Protein AF-A0AAU3RLG9-F1 (afdb_monomer)

Nearest PDB structures (foldseek):
  3frp-assembly1_B  TM=4.596E-01  e=1.246E-01  Naja kaouthia
  6fqa-assembly1_A  TM=3.912E-01  e=2.202E-01  Acinetobacter baumannii
  6fqa-assembly2_C  TM=4.288E-01  e=4.885E-01  Acinetobacter baumannii
  7lny-assembly3_C  TM=3.029E-01  e=1.709E+00  Homo sapiens
  7wg9-assembly1_A  TM=1.626E-01  e=6.696E+00  Severe acute respiratory syndrome coronavirus 2

pLDDT: mean 79.44, std 15.37, range [43.72, 97.75]

Sequence (253 aa):
MDAGDWIAVCSGAVAVAAAGISMRQARHASGQVVAAQEQVRVARQQLEQAEAVHREQNEPYVVVDIQPDVSGALVIVVENIGSTIARNVRIEVDPPLESGWGEDLTEMLARAFSRTFPMLPPRRRLEFLLDEQERFQNTDLPTAYTFTVRCEGPYGPVEDMEHVVDFGTYAGTLIVRSPLRRVEDKLGDIGKELATLATLYEKGSASAVRKAEEHRVHMLRAGQEQRRRGQLQRSPDDRQRDEPTGRSSSGRG

Mean predicted aligned error: 17.69 Å

Structure (mmCIF, N/CA/C/O backbone):
data_AF-A0AAU3RLG9-F1
#
_entry.id   AF-A0AAU3RLG9-F1
#
loop_
_atom_site.group_PDB
_atom_site.id
_atom_site.type_symbol
_atom_site.label_atom_id
_atom_site.label_alt_id
_atom_site.label_comp_id
_atom_site.label_asym_id
_atom_site.label_entity_id
_atom_site.label_seq_id
_atom_site.pdbx_PDB_ins_code
_atom_site.Cartn_x
_atom_site.Cartn_y
_atom_site.Cartn_z
_atom_site.occupancy
_atom_site.B_iso_or_equiv
_atom_site.auth_seq_id
_atom_site.auth_comp_id
_atom_site.auth_asym_id
_atom_site.auth_atom_id
_atom_site.pdbx_PDB_model_num
ATOM 1 N N . MET A 1 1 ? -84.150 4.813 63.498 1.00 54.19 1 MET A N 1
ATOM 2 C CA . MET A 1 1 ? -82.906 5.004 62.726 1.00 54.19 1 MET A CA 1
ATOM 3 C C . MET A 1 1 ? -82.968 6.404 62.167 1.00 54.19 1 MET A C 1
ATOM 5 O O . MET A 1 1 ? -83.826 6.664 61.332 1.00 54.19 1 MET A O 1
ATOM 9 N N . ASP A 1 2 ? -82.164 7.302 62.727 1.00 58.88 2 ASP A N 1
ATOM 10 C CA . ASP A 1 2 ? -82.150 8.714 62.348 1.00 58.88 2 ASP A CA 1
ATOM 11 C C . ASP A 1 2 ? -81.403 8.930 61.032 1.00 58.88 2 ASP A C 1
ATOM 13 O O . ASP A 1 2 ? -80.489 8.183 60.678 1.00 58.88 2 ASP A O 1
ATOM 17 N N . ALA A 1 3 ? -81.773 9.993 60.318 1.00 59.91 3 ALA A N 1
ATOM 18 C CA . ALA A 1 3 ? -81.164 10.381 59.045 1.00 59.91 3 ALA A CA 1
ATOM 19 C C . ALA A 1 3 ? -79.637 10.603 59.138 1.00 59.91 3 ALA A C 1
ATOM 21 O O . ALA A 1 3 ? -78.936 10.477 58.135 1.00 59.91 3 ALA A O 1
ATOM 22 N N . GLY A 1 4 ? -79.111 10.880 60.337 1.00 62.97 4 GLY A N 1
ATOM 23 C CA . GLY A 1 4 ? -77.676 11.040 60.594 1.00 62.97 4 GLY A CA 1
ATOM 24 C C . GLY A 1 4 ? -76.860 9.745 60.478 1.00 62.97 4 GLY A C 1
ATOM 25 O O . GLY A 1 4 ? -75.740 9.789 59.971 1.00 62.97 4 GLY A O 1
ATOM 26 N N . ASP A 1 5 ? -77.426 8.590 60.848 1.00 62.47 5 ASP A N 1
ATOM 27 C CA . ASP A 1 5 ? -76.716 7.298 60.796 1.00 62.47 5 ASP A CA 1
ATOM 28 C C . ASP A 1 5 ? -76.515 6.807 59.353 1.00 62.47 5 ASP A C 1
ATOM 30 O O . ASP A 1 5 ? -75.479 6.237 59.013 1.00 62.47 5 ASP A O 1
ATOM 34 N N . TRP A 1 6 ? -77.471 7.084 58.461 1.00 57.97 6 TRP A N 1
ATOM 35 C CA . TRP A 1 6 ? -77.361 6.726 57.041 1.00 57.97 6 TRP A CA 1
ATOM 36 C C . TRP A 1 6 ? -76.298 7.549 56.303 1.00 57.97 6 TRP A C 1
ATOM 38 O O . TRP A 1 6 ? -75.604 7.035 55.426 1.00 57.97 6 TRP A O 1
ATOM 48 N N . ILE A 1 7 ? -76.124 8.816 56.681 1.00 62.06 7 ILE A N 1
ATOM 49 C CA . ILE A 1 7 ? -75.119 9.705 56.083 1.00 62.06 7 ILE A CA 1
ATOM 50 C C . ILE A 1 7 ? -73.702 9.313 56.542 1.00 62.06 7 ILE A C 1
ATOM 52 O O . ILE A 1 7 ? -72.759 9.349 55.744 1.00 62.06 7 ILE A O 1
ATOM 56 N N . ALA A 1 8 ? -73.543 8.862 57.790 1.00 60.72 8 ALA A N 1
ATOM 57 C CA . ALA A 1 8 ? -72.270 8.363 58.313 1.00 60.72 8 ALA A CA 1
ATOM 58 C C . ALA A 1 8 ? -71.822 7.055 57.627 1.00 60.72 8 ALA A C 1
ATOM 60 O O . ALA A 1 8 ? -70.662 6.920 57.235 1.00 60.72 8 ALA A O 1
ATOM 61 N N . VAL A 1 9 ? -72.745 6.115 57.394 1.00 65.00 9 VAL A N 1
ATOM 62 C CA . VAL A 1 9 ? -72.439 4.853 56.693 1.00 65.00 9 VAL A CA 1
ATOM 63 C C . VAL A 1 9 ? -72.104 5.096 55.215 1.00 65.00 9 VAL A C 1
ATOM 65 O O . VAL A 1 9 ? -71.132 4.537 54.699 1.00 65.00 9 VAL A O 1
ATOM 68 N N . CYS A 1 10 ? -72.843 5.978 54.536 1.00 57.53 10 CYS A N 1
ATOM 69 C CA . CYS A 1 10 ? -72.582 6.308 53.132 1.00 57.53 10 CYS A CA 1
ATOM 70 C C . CYS A 1 10 ? -71.254 7.060 52.927 1.00 57.53 10 CYS A C 1
ATOM 72 O O . CYS A 1 10 ? -70.549 6.799 51.952 1.00 57.53 10 CYS A O 1
ATOM 74 N N . SER A 1 11 ? -70.868 7.954 53.843 1.00 58.03 11 SER A N 1
ATOM 75 C CA . SER A 1 11 ? -69.592 8.686 53.753 1.00 58.03 11 SER A CA 1
ATOM 76 C C . SER A 1 11 ? -68.372 7.796 54.028 1.00 58.03 11 SER A C 1
ATOM 78 O O . SER A 1 11 ? -67.360 7.915 53.332 1.00 58.03 11 SER A O 1
ATOM 80 N N . GLY A 1 12 ? -68.483 6.832 54.950 1.00 63.44 12 GLY A N 1
ATOM 81 C CA . GLY A 1 12 ? -67.442 5.825 55.187 1.00 63.44 12 GLY A CA 1
ATOM 82 C C . GLY A 1 12 ? -67.171 4.934 53.968 1.00 63.44 12 GLY A C 1
ATOM 83 O O . GLY A 1 12 ? -66.015 4.674 53.631 1.00 63.44 12 GLY A O 1
ATOM 84 N N . ALA A 1 13 ? -68.219 4.523 53.245 1.00 67.25 13 ALA A N 1
ATOM 85 C CA . ALA A 1 13 ? -68.085 3.694 52.044 1.00 67.25 13 ALA A CA 1
ATOM 86 C C . ALA A 1 13 ? -67.368 4.425 50.891 1.00 67.25 13 ALA A C 1
ATOM 88 O O . ALA A 1 13 ? -66.514 3.842 50.217 1.00 67.25 13 ALA A O 1
ATOM 89 N N . VAL A 1 14 ? -67.660 5.716 50.695 1.00 67.38 14 VAL A N 1
ATOM 90 C CA . VAL A 1 14 ? -67.004 6.546 49.669 1.00 67.38 14 VAL A CA 1
ATOM 91 C C . VAL A 1 14 ? -65.522 6.758 49.990 1.00 67.38 14 VAL A C 1
ATOM 93 O O . VAL A 1 14 ? -64.688 6.669 49.090 1.00 67.38 14 VAL A O 1
ATOM 96 N N . ALA A 1 15 ? -65.168 6.962 51.263 1.00 63.44 15 ALA A N 1
ATOM 97 C CA . ALA A 1 15 ? -63.774 7.119 51.681 1.00 63.44 15 ALA A CA 1
ATOM 98 C C . ALA A 1 15 ? -62.937 5.849 51.430 1.00 63.44 15 ALA A C 1
ATOM 100 O O . ALA A 1 15 ? -61.814 5.933 50.928 1.00 63.44 15 ALA A O 1
ATOM 101 N N . VAL A 1 16 ? -63.494 4.664 51.704 1.00 70.12 16 VAL A N 1
ATOM 102 C CA . VAL A 1 16 ? -62.825 3.376 51.442 1.00 70.12 16 VAL A CA 1
ATOM 103 C C . VAL A 1 16 ? -62.675 3.120 49.939 1.00 70.12 16 VAL A C 1
ATOM 105 O O . VAL A 1 16 ? -61.611 2.686 49.493 1.00 70.12 16 VAL A O 1
ATOM 108 N N . ALA A 1 17 ? -63.695 3.442 49.138 1.00 69.56 17 ALA A N 1
ATOM 109 C CA . ALA A 1 17 ? -63.622 3.331 47.681 1.00 69.56 17 ALA A CA 1
ATOM 110 C C . ALA A 1 17 ? -62.571 4.287 47.086 1.00 69.56 17 ALA A C 1
ATOM 112 O O . ALA A 1 17 ? -61.757 3.871 46.258 1.00 69.56 17 ALA A O 1
ATOM 113 N N . ALA A 1 18 ? -62.526 5.537 47.555 1.00 64.31 18 ALA A N 1
ATOM 114 C CA . ALA A 1 18 ? -61.538 6.525 47.127 1.00 64.31 18 ALA A CA 1
ATOM 115 C C . ALA A 1 18 ? -60.105 6.105 47.503 1.00 64.31 18 ALA A C 1
ATOM 117 O O . ALA A 1 18 ? -59.197 6.188 46.671 1.00 64.31 18 ALA A O 1
ATOM 118 N N . ALA A 1 19 ? -59.899 5.572 48.712 1.00 63.94 19 ALA A N 1
ATOM 119 C CA . ALA A 1 19 ? -58.610 5.032 49.143 1.00 63.94 19 ALA A CA 1
ATOM 120 C C . ALA A 1 19 ? -58.187 3.812 48.304 1.00 63.94 19 ALA A C 1
ATOM 122 O O . ALA A 1 19 ? -57.031 3.714 47.888 1.00 63.94 19 ALA A O 1
ATOM 123 N N . GLY A 1 20 ? -59.128 2.917 47.986 1.00 68.50 20 GLY A N 1
ATOM 124 C CA . GLY A 1 20 ? -58.887 1.749 47.137 1.00 68.50 20 GLY A CA 1
ATOM 125 C C . GLY A 1 20 ? -58.480 2.114 45.706 1.00 68.50 20 GLY A C 1
ATOM 126 O O . GLY A 1 20 ? -57.541 1.526 45.165 1.00 68.50 20 GLY A O 1
ATOM 127 N N . ILE A 1 21 ? -59.129 3.117 45.105 1.00 67.19 21 ILE A N 1
ATOM 128 C CA . ILE A 1 21 ? -58.789 3.626 43.765 1.00 67.19 21 ILE A CA 1
ATOM 129 C C . ILE A 1 21 ? -57.415 4.314 43.780 1.00 67.19 21 ILE A C 1
ATOM 131 O O . ILE A 1 21 ? -56.581 4.043 42.912 1.00 67.19 21 ILE A O 1
ATOM 135 N N . SER A 1 22 ? -57.139 5.121 44.808 1.00 59.84 22 SER A N 1
ATOM 136 C CA . SER A 1 22 ? -55.860 5.828 44.982 1.00 59.84 22 SER A CA 1
ATOM 137 C C . SER A 1 22 ? -54.685 4.859 45.155 1.00 59.84 22 SER A C 1
ATOM 139 O O . SER A 1 22 ? -53.637 5.016 44.531 1.00 59.84 22 SER A O 1
ATOM 141 N N . MET A 1 23 ? -54.872 3.788 45.930 1.00 63.81 23 MET A N 1
ATOM 142 C CA . MET A 1 23 ? -53.850 2.760 46.143 1.00 63.81 23 MET A CA 1
ATOM 143 C C . MET A 1 23 ? -53.584 1.932 44.872 1.00 63.81 23 MET A C 1
ATOM 145 O O . MET A 1 23 ? -52.467 1.460 44.648 1.00 63.81 23 MET A O 1
ATOM 149 N N . ARG A 1 24 ? -54.587 1.792 43.996 1.00 63.09 24 ARG A N 1
ATOM 150 C CA . ARG A 1 24 ? -54.449 1.130 42.692 1.00 63.09 24 ARG A CA 1
ATOM 151 C C . ARG A 1 24 ? -53.688 2.007 41.691 1.00 63.09 24 ARG A C 1
ATOM 153 O O . ARG A 1 24 ? -52.797 1.501 41.016 1.00 63.09 24 ARG A O 1
ATOM 160 N N . GLN A 1 25 ? -53.959 3.315 41.657 1.00 61.16 25 GLN A N 1
ATOM 161 C CA . GLN A 1 25 ? -53.201 4.283 40.848 1.00 61.16 25 GLN A CA 1
ATOM 162 C C . GLN A 1 25 ? -51.743 4.423 41.311 1.00 61.16 25 GLN A C 1
ATOM 164 O O . GLN A 1 25 ? -50.841 4.453 40.476 1.00 61.16 25 GLN A O 1
ATOM 169 N N . ALA A 1 26 ? -51.486 4.402 42.623 1.00 57.62 26 ALA A N 1
ATOM 170 C CA . ALA A 1 26 ? -50.128 4.436 43.168 1.00 57.62 26 ALA A CA 1
ATOM 171 C C . ALA A 1 26 ? -49.285 3.222 42.731 1.00 57.62 26 ALA A C 1
ATOM 173 O O . ALA A 1 26 ? -48.117 3.372 42.379 1.00 57.62 26 ALA A O 1
ATOM 174 N N . ARG A 1 27 ? -49.886 2.024 42.662 1.00 58.72 27 ARG A N 1
ATOM 175 C CA . ARG A 1 27 ? -49.207 0.816 42.153 1.00 58.72 27 ARG A CA 1
ATOM 176 C C . ARG A 1 27 ? -48.862 0.907 40.663 1.00 58.72 27 ARG A C 1
ATOM 178 O O . ARG A 1 27 ? -47.815 0.406 40.260 1.00 58.72 27 ARG A O 1
ATOM 185 N N . HIS A 1 28 ? -49.689 1.574 39.857 1.00 58.75 28 HIS A N 1
ATOM 186 C CA . HIS A 1 28 ? -49.368 1.841 38.451 1.00 58.75 28 HIS A CA 1
ATOM 187 C C . HIS A 1 28 ? -48.234 2.870 38.295 1.00 58.75 28 HIS A C 1
ATOM 189 O O . HIS A 1 28 ? -47.392 2.702 37.415 1.00 58.75 28 HIS A O 1
ATOM 195 N N . ALA A 1 29 ? -48.148 3.869 39.179 1.00 57.69 29 ALA A N 1
ATOM 196 C CA . ALA A 1 29 ? -47.059 4.849 39.180 1.00 57.69 29 ALA A CA 1
ATOM 197 C C . ALA A 1 29 ? -45.700 4.230 39.568 1.00 57.69 29 ALA A C 1
ATOM 199 O O . ALA A 1 29 ? -44.683 4.540 38.952 1.00 57.69 29 ALA A O 1
ATOM 200 N N . SER A 1 30 ? -45.665 3.294 40.524 1.00 59.19 30 SER A N 1
ATOM 201 C CA . SER A 1 30 ? -44.425 2.581 40.878 1.00 59.19 30 SER A CA 1
ATOM 202 C C . SER A 1 30 ? -43.895 1.714 39.728 1.00 59.19 30 SER A C 1
ATOM 204 O O . SER A 1 30 ? -42.687 1.661 39.505 1.00 59.19 30 SER A O 1
ATOM 206 N N . GLY A 1 31 ? -44.790 1.085 38.956 1.00 61.59 31 GLY A N 1
ATOM 207 C CA . GLY A 1 31 ? -44.416 0.340 37.749 1.00 61.59 31 GLY A CA 1
ATOM 208 C C . GLY A 1 31 ? -43.839 1.232 36.642 1.00 61.59 31 GLY A C 1
ATOM 209 O O . GLY A 1 31 ? -42.923 0.814 35.937 1.00 61.59 31 GLY A O 1
ATOM 210 N N . GLN A 1 32 ? -44.313 2.478 36.527 1.00 63.47 32 GLN A N 1
ATOM 211 C CA . GLN A 1 32 ? -43.795 3.450 35.557 1.00 63.47 32 GLN A CA 1
ATOM 212 C C . GLN A 1 32 ? -42.365 3.907 35.873 1.00 63.47 32 GLN A C 1
ATOM 214 O O . GLN A 1 32 ? -41.583 4.086 34.947 1.00 63.47 32 GLN A O 1
ATOM 219 N N . VAL A 1 33 ? -41.989 4.049 37.150 1.00 65.00 33 VAL A N 1
ATOM 220 C CA . VAL A 1 33 ? -40.619 4.448 37.530 1.00 65.00 33 VAL A CA 1
ATOM 221 C C . VAL A 1 33 ? -39.606 3.356 37.185 1.00 65.00 33 VAL A C 1
ATOM 223 O O . VAL A 1 33 ? -38.549 3.653 36.635 1.00 65.00 33 VAL A O 1
ATOM 226 N N . VAL A 1 34 ? -39.941 2.091 37.451 1.00 71.31 34 VAL A N 1
ATOM 227 C CA . VAL A 1 34 ? -39.072 0.953 37.109 1.00 71.31 34 VAL A CA 1
ATOM 228 C C . VAL A 1 34 ? -38.953 0.801 35.591 1.00 71.31 34 VAL A C 1
ATOM 230 O O . VAL A 1 34 ? -37.849 0.640 35.075 1.00 71.31 34 VAL A O 1
ATOM 233 N N . ALA A 1 35 ? -40.064 0.935 34.859 1.00 70.19 35 ALA A N 1
ATOM 234 C CA . ALA A 1 35 ? -40.044 0.924 33.398 1.00 70.19 35 ALA A CA 1
ATOM 235 C C . ALA A 1 35 ? -39.218 2.088 32.820 1.00 70.19 35 ALA A C 1
ATOM 237 O O . ALA A 1 35 ? -38.459 1.883 31.877 1.00 70.19 35 ALA A O 1
ATOM 238 N N . ALA A 1 36 ? -39.309 3.287 33.404 1.00 71.00 36 ALA A N 1
ATOM 239 C CA . ALA A 1 36 ? -38.519 4.445 32.989 1.00 71.00 36 ALA A CA 1
ATOM 240 C C . ALA A 1 36 ? -37.016 4.253 33.255 1.00 71.00 36 ALA A C 1
ATOM 242 O O . ALA A 1 36 ? -36.194 4.603 32.412 1.00 71.00 36 ALA A O 1
ATOM 243 N N . GLN A 1 37 ? -36.638 3.664 34.394 1.00 80.25 37 GLN A N 1
ATOM 244 C CA . GLN A 1 37 ? -35.236 3.349 34.693 1.00 80.25 37 GLN A CA 1
ATOM 245 C C . GLN A 1 37 ? -34.657 2.337 33.703 1.00 80.25 37 GLN A C 1
ATOM 247 O O . GLN A 1 37 ? -33.543 2.520 33.208 1.00 80.25 37 GLN A O 1
ATOM 252 N N . GLU A 1 38 ? -35.430 1.304 33.374 1.00 79.12 38 GLU A N 1
ATOM 253 C CA . GLU A 1 38 ? -35.011 0.292 32.412 1.00 79.12 38 GLU A CA 1
ATOM 254 C C . GLU A 1 38 ? -34.908 0.864 30.992 1.00 79.12 38 GLU A C 1
ATOM 256 O O . GLU A 1 38 ? -33.937 0.595 30.286 1.00 79.12 38 GLU A O 1
ATOM 261 N N . GLN A 1 39 ? -35.835 1.744 30.599 1.00 78.44 39 GLN A N 1
ATOM 262 C CA . GLN A 1 39 ? -35.757 2.477 29.333 1.00 78.44 39 GLN A CA 1
ATOM 263 C C . GLN A 1 39 ? -34.500 3.348 29.241 1.00 78.44 39 GLN A C 1
ATOM 265 O O . GLN A 1 39 ? -33.842 3.347 28.205 1.00 78.44 39 GLN A O 1
ATOM 270 N N . VAL A 1 40 ? -34.121 4.052 30.315 1.00 82.12 40 VAL A N 1
ATOM 271 C CA . VAL A 1 40 ? -32.882 4.850 30.344 1.00 82.12 40 VAL A CA 1
ATOM 272 C C . VAL A 1 40 ? -31.648 3.958 30.203 1.00 82.12 40 VAL A C 1
ATOM 274 O O . VAL A 1 40 ? -30.704 4.328 29.506 1.00 82.12 40 VAL A O 1
ATOM 277 N N . ARG A 1 41 ? -31.646 2.777 30.832 1.00 83.88 41 ARG A N 1
ATOM 278 C CA . ARG A 1 41 ? -30.541 1.815 30.729 1.00 83.88 41 ARG A CA 1
ATOM 279 C C . ARG A 1 41 ? -30.382 1.291 29.303 1.00 83.88 41 ARG A C 1
ATOM 281 O O . ARG A 1 41 ? -29.278 1.339 28.768 1.00 83.88 41 ARG A O 1
ATOM 288 N N . VAL A 1 42 ? -31.478 0.855 28.684 1.00 85.06 42 VAL A N 1
ATOM 289 C CA . VAL A 1 42 ? -31.483 0.370 27.296 1.00 85.06 42 VAL A CA 1
ATOM 290 C C . VAL A 1 42 ? -31.089 1.485 26.327 1.00 85.06 42 VAL A C 1
ATOM 292 O O . VAL A 1 42 ? -30.254 1.261 25.458 1.00 85.06 42 VAL A O 1
ATOM 295 N N . ALA A 1 43 ? -31.617 2.699 26.502 1.00 80.44 43 ALA A N 1
ATOM 296 C CA . ALA A 1 43 ? -31.265 3.841 25.660 1.00 80.44 43 ALA A CA 1
ATOM 297 C C 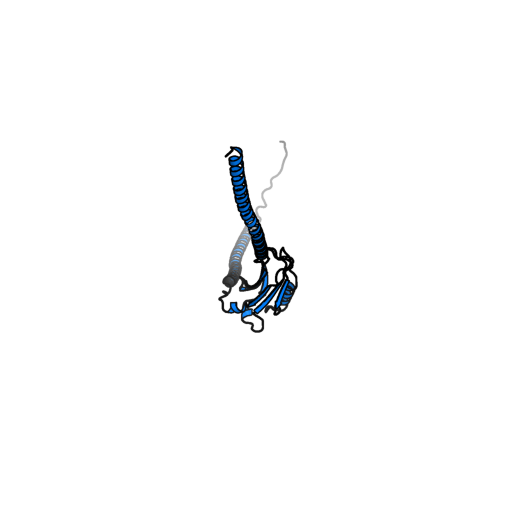. ALA A 1 43 ? -29.772 4.198 25.750 1.00 80.44 43 ALA A C 1
ATOM 299 O O . ALA A 1 43 ? -29.162 4.516 24.734 1.00 80.44 43 ALA A O 1
ATOM 300 N N . ARG A 1 44 ? -29.159 4.106 26.940 1.00 86.50 44 ARG A N 1
ATOM 301 C CA . ARG A 1 44 ? -27.709 4.308 27.106 1.00 86.50 44 ARG A CA 1
ATOM 302 C C . ARG A 1 44 ? -26.895 3.244 26.383 1.00 86.50 44 ARG A C 1
ATOM 304 O O . ARG A 1 44 ? -25.984 3.596 25.649 1.00 86.50 44 ARG A O 1
ATOM 311 N N . GLN A 1 45 ? -27.264 1.974 26.532 1.00 87.38 45 GLN A N 1
ATOM 312 C CA . GLN A 1 45 ? -26.590 0.881 25.826 1.00 87.38 45 GLN A CA 1
ATOM 313 C C . GLN A 1 45 ? -26.706 1.030 24.305 1.00 87.38 45 GLN A C 1
ATOM 315 O O . GLN A 1 45 ? -25.730 0.830 23.590 1.00 87.38 45 GLN A O 1
ATOM 320 N N . GLN A 1 46 ? -27.880 1.426 23.807 1.00 83.12 46 GLN A N 1
ATOM 321 C CA . GLN A 1 46 ? -28.081 1.703 22.385 1.00 83.12 46 GLN A CA 1
ATOM 322 C C . GLN A 1 46 ? -27.244 2.888 21.902 1.00 83.12 46 G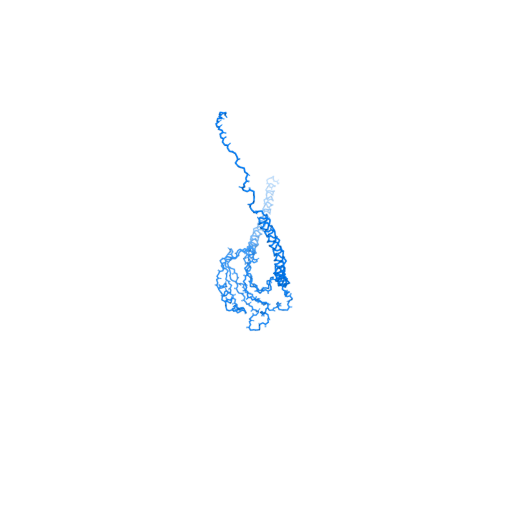LN A C 1
ATOM 324 O O . GLN A 1 46 ? -26.708 2.833 20.800 1.00 83.12 46 GLN A O 1
ATOM 329 N N . LEU A 1 47 ? -27.114 3.943 22.711 1.00 86.19 47 LEU A N 1
ATOM 330 C CA . LEU A 1 47 ? -26.283 5.095 22.375 1.00 86.19 47 LEU A CA 1
ATOM 331 C C . LE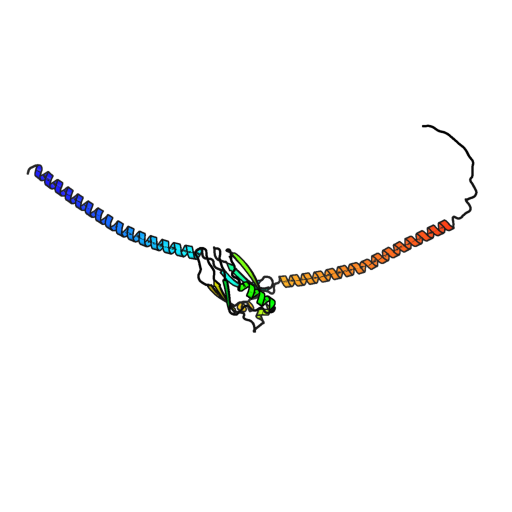U A 1 47 ? -24.799 4.717 22.319 1.00 86.19 47 LEU A C 1
ATOM 333 O O . LEU A 1 47 ? -24.139 5.052 21.346 1.00 86.19 47 LEU A O 1
ATOM 337 N N . GLU A 1 48 ? -24.298 3.964 23.299 1.00 85.75 48 GLU A N 1
ATOM 338 C CA . GLU A 1 48 ? -22.912 3.471 23.315 1.00 85.75 48 GLU A CA 1
ATOM 339 C C . GLU A 1 48 ? -22.612 2.594 22.090 1.00 85.75 48 GLU A C 1
ATOM 341 O O . GLU A 1 48 ? -21.582 2.756 21.436 1.00 85.75 48 GLU A O 1
ATOM 346 N N . GLN A 1 49 ? -23.538 1.700 21.728 1.00 79.62 49 GLN A N 1
ATOM 347 C CA . GLN A 1 49 ? -23.424 0.883 20.518 1.00 79.62 49 GLN A CA 1
ATOM 348 C C . GLN A 1 49 ? -23.452 1.737 19.248 1.00 79.62 49 GLN A C 1
ATOM 350 O O . GLN A 1 49 ? -22.651 1.515 18.342 1.00 79.62 49 GLN A O 1
ATOM 355 N N . ALA A 1 50 ? -24.346 2.725 19.178 1.00 76.50 50 ALA A N 1
ATOM 356 C CA . ALA A 1 50 ? -24.427 3.633 18.042 1.00 76.50 50 ALA A CA 1
ATOM 357 C C . ALA A 1 50 ? -23.149 4.471 17.899 1.00 76.50 50 ALA A C 1
ATOM 359 O O . ALA A 1 50 ? -22.664 4.643 16.786 1.00 76.50 50 ALA A O 1
ATOM 360 N N . GLU A 1 51 ? -22.571 4.949 19.001 1.00 79.56 51 GLU A N 1
ATOM 361 C CA . GLU A 1 51 ? -21.304 5.686 19.005 1.00 79.56 51 GLU A CA 1
ATOM 362 C C . GLU A 1 51 ? -20.129 4.818 18.549 1.00 79.56 51 GLU A C 1
ATOM 364 O O . GLU A 1 51 ? -19.299 5.289 17.770 1.00 79.56 51 GLU A O 1
ATOM 369 N N . ALA A 1 52 ? -20.069 3.556 18.982 1.00 77.50 52 ALA A N 1
ATOM 370 C CA . ALA A 1 52 ? -19.048 2.611 18.536 1.00 77.50 52 ALA A CA 1
ATOM 371 C C . ALA A 1 52 ? -19.154 2.340 17.028 1.00 77.50 52 ALA A C 1
ATOM 373 O O . ALA A 1 52 ? -18.174 2.506 16.306 1.00 77.50 52 ALA A O 1
ATOM 374 N N . VAL A 1 53 ? -20.362 2.040 16.536 1.00 76.25 53 VAL A N 1
ATOM 375 C CA . VAL A 1 53 ? -20.621 1.821 15.103 1.00 76.25 53 VAL A CA 1
ATOM 376 C C . VAL A 1 53 ? -20.307 3.075 14.288 1.00 76.25 53 VAL A C 1
ATOM 378 O O . VAL A 1 53 ? -19.693 2.989 13.228 1.00 76.25 53 VAL A O 1
ATOM 381 N N . HIS A 1 54 ? -20.686 4.258 14.778 1.00 74.19 54 HIS A N 1
ATOM 382 C CA . HIS A 1 54 ? -20.353 5.515 14.114 1.00 74.19 54 HIS A CA 1
ATOM 383 C C . HIS A 1 54 ? -18.852 5.784 14.089 1.00 74.19 54 HIS A C 1
ATOM 385 O O . HIS A 1 54 ? -18.376 6.389 13.133 1.00 74.19 54 HIS A O 1
ATOM 391 N N . ARG A 1 55 ? -18.107 5.378 15.117 1.00 75.50 55 ARG A N 1
ATOM 392 C CA . ARG A 1 55 ? -16.654 5.535 15.140 1.00 75.50 55 ARG A CA 1
ATOM 393 C C . ARG A 1 55 ? -16.001 4.621 14.114 1.00 75.50 55 ARG A C 1
ATOM 395 O O . ARG A 1 55 ? -15.302 5.128 13.248 1.00 75.50 55 ARG A O 1
ATOM 402 N N . GLU A 1 56 ? -16.330 3.336 14.147 1.00 72.44 56 GLU A N 1
ATOM 403 C CA . GLU A 1 56 ? -15.789 2.320 13.240 1.00 72.44 56 GLU A CA 1
ATOM 404 C C . GLU A 1 56 ? -16.095 2.652 11.766 1.00 72.44 56 GLU A C 1
ATOM 406 O O . GLU A 1 56 ? -15.219 2.605 10.908 1.00 72.44 56 GLU A O 1
ATOM 411 N N . GLN A 1 57 ? -17.309 3.129 11.463 1.00 76.38 57 GLN A N 1
ATOM 412 C CA . GLN A 1 57 ? -17.682 3.582 10.111 1.00 76.38 57 GLN A CA 1
ATOM 413 C C . GLN A 1 57 ? -16.929 4.834 9.630 1.00 76.38 57 GLN A C 1
ATOM 415 O O . GLN A 1 57 ? -16.919 5.123 8.428 1.00 76.38 57 GLN A O 1
ATOM 420 N N . ASN A 1 58 ? -16.338 5.595 10.551 1.00 79.69 58 ASN A N 1
ATOM 421 C CA . ASN A 1 58 ? -15.638 6.848 10.283 1.00 79.69 58 ASN A CA 1
ATOM 422 C C . ASN A 1 58 ? -14.124 6.743 10.514 1.00 79.69 58 ASN A C 1
ATOM 424 O O . ASN A 1 58 ? -13.431 7.767 10.514 1.00 79.69 58 ASN A O 1
ATOM 428 N N . GLU A 1 59 ? -13.584 5.545 10.706 1.00 87.81 59 GLU A N 1
ATOM 429 C CA . GLU A 1 59 ? -12.142 5.353 10.795 1.00 87.81 59 GLU A CA 1
ATOM 430 C C . GLU A 1 59 ? -11.505 5.311 9.393 1.00 87.81 59 GLU A C 1
ATOM 432 O O . GLU A 1 59 ? -12.113 4.841 8.423 1.00 87.81 59 GLU A O 1
ATOM 437 N N . PRO A 1 60 ? -10.296 5.876 9.231 1.00 92.94 60 PRO A N 1
ATOM 438 C CA . PRO A 1 60 ? -9.527 5.685 8.014 1.00 92.94 60 PRO A CA 1
ATOM 439 C C . PRO A 1 60 ? -9.091 4.224 7.900 1.00 92.94 60 PRO A C 1
ATOM 441 O O . PRO A 1 60 ? -8.795 3.578 8.900 1.00 92.94 60 PRO A O 1
ATOM 444 N N . TYR A 1 61 ? -8.972 3.730 6.671 1.00 93.75 61 TYR A N 1
ATOM 445 C CA . TYR A 1 61 ? -8.513 2.367 6.428 1.00 93.75 61 TYR A CA 1
ATOM 446 C C . TYR A 1 61 ? -7.519 2.379 5.274 1.00 93.75 61 TYR A C 1
ATOM 448 O O . TYR A 1 61 ? -7.899 2.519 4.110 1.00 93.75 61 TYR A O 1
ATOM 456 N N . VAL A 1 62 ? -6.230 2.325 5.614 1.00 96.12 62 VAL A N 1
ATOM 457 C CA . VAL A 1 62 ? -5.126 2.432 4.656 1.00 96.12 62 VAL A CA 1
ATOM 458 C C . VAL A 1 62 ? -4.583 1.049 4.353 1.00 96.12 62 VAL A C 1
ATOM 460 O O . VAL A 1 62 ? -3.965 0.430 5.209 1.00 96.12 62 VAL A O 1
ATOM 463 N N . VAL A 1 63 ? -4.775 0.600 3.119 1.00 96.38 63 VAL A N 1
ATOM 464 C CA . VAL A 1 63 ? -4.293 -0.690 2.627 1.00 96.38 63 VAL A CA 1
ATOM 465 C C . VAL A 1 63 ? -3.033 -0.482 1.803 1.00 96.38 63 VAL A C 1
ATOM 467 O O . VAL A 1 63 ? -2.907 0.500 1.065 1.00 96.38 63 VAL A O 1
ATOM 470 N N . VAL A 1 64 ? -2.110 -1.429 1.937 1.00 96.94 64 VAL A N 1
ATOM 471 C CA . VAL A 1 64 ? -0.920 -1.544 1.095 1.00 96.94 64 VAL A CA 1
ATOM 472 C C . VAL A 1 64 ? -1.013 -2.854 0.335 1.00 96.94 64 VAL A C 1
ATOM 474 O O . VAL A 1 64 ? -1.202 -3.894 0.954 1.00 96.94 64 VAL A O 1
ATOM 477 N N . ASP A 1 65 ? -0.895 -2.809 -0.982 1.00 95.62 65 ASP A N 1
ATOM 478 C CA . ASP A 1 65 ? -0.938 -3.997 -1.832 1.00 95.62 65 ASP A CA 1
ATOM 479 C C . ASP A 1 65 ? 0.146 -3.917 -2.910 1.00 95.62 65 ASP A C 1
ATOM 481 O O . ASP A 1 65 ? 0.645 -2.835 -3.219 1.00 95.62 65 ASP A O 1
ATOM 485 N N . ILE A 1 66 ? 0.519 -5.053 -3.486 1.00 93.75 66 ILE A N 1
ATOM 486 C CA . ILE A 1 66 ? 1.447 -5.140 -4.612 1.00 93.75 66 ILE A CA 1
ATOM 487 C C . ILE A 1 66 ? 0.667 -5.731 -5.770 1.00 93.75 66 ILE A C 1
ATOM 489 O O . ILE A 1 66 ? 0.164 -6.844 -5.673 1.00 93.75 66 ILE A O 1
ATOM 493 N N . GLN A 1 67 ? 0.577 -5.005 -6.878 1.00 90.19 67 GLN A N 1
ATOM 494 C CA . GLN A 1 67 ? -0.180 -5.460 -8.041 1.00 90.19 67 GLN A CA 1
ATOM 495 C C . GLN A 1 67 ? 0.512 -5.074 -9.349 1.00 90.19 67 GLN A C 1
ATOM 497 O O . GLN A 1 67 ? 1.279 -4.107 -9.380 1.00 90.19 67 GLN A O 1
ATOM 502 N N . PRO A 1 68 ? 0.257 -5.810 -10.441 1.00 87.50 68 PRO A N 1
ATOM 503 C CA . PRO A 1 68 ? 0.690 -5.395 -11.765 1.00 87.50 68 PRO A CA 1
ATOM 504 C C . PRO A 1 68 ? -0.063 -4.138 -12.230 1.00 87.50 68 PRO A C 1
ATOM 506 O O . PRO A 1 68 ? -1.284 -4.038 -12.105 1.00 87.50 68 PRO A O 1
ATOM 509 N N . ASP A 1 69 ? 0.667 -3.204 -12.825 1.00 86.00 69 ASP A N 1
ATOM 510 C CA . ASP A 1 69 ? 0.141 -2.070 -13.580 1.00 86.00 69 ASP A CA 1
ATOM 511 C C . ASP A 1 69 ? -0.213 -2.477 -15.033 1.00 86.00 69 ASP A C 1
ATOM 513 O O . ASP A 1 69 ? 0.149 -3.554 -15.514 1.00 86.00 69 ASP A O 1
ATOM 517 N N . VAL A 1 70 ? -0.899 -1.600 -15.775 1.00 78.88 70 VAL A N 1
ATOM 518 C CA . VAL A 1 70 ? -1.214 -1.738 -17.205 1.00 78.88 70 VAL A CA 1
ATOM 519 C C . VAL A 1 70 ? 0.022 -1.958 -18.080 1.00 78.88 70 VAL A C 1
ATOM 521 O O . VAL A 1 70 ? -0.085 -2.585 -19.137 1.00 78.88 70 VAL A O 1
ATOM 524 N N . SER A 1 71 ? 1.191 -1.469 -17.658 1.00 78.44 71 SER A N 1
ATOM 525 C CA . SER A 1 71 ? 2.478 -1.724 -18.318 1.00 78.44 71 SER A CA 1
ATOM 526 C C . SER A 1 71 ? 3.001 -3.150 -18.100 1.00 78.44 71 SER A C 1
ATOM 528 O O . SER A 1 71 ? 3.851 -3.624 -18.855 1.00 78.44 71 SER A O 1
ATOM 530 N N . GLY A 1 72 ? 2.469 -3.854 -17.100 1.00 78.88 72 GLY A N 1
ATOM 531 C CA . GLY A 1 72 ? 2.976 -5.124 -16.600 1.00 78.88 72 GLY A CA 1
ATOM 532 C C . GLY A 1 72 ? 3.996 -4.975 -15.471 1.00 78.88 72 GLY A C 1
ATOM 533 O O . GLY A 1 72 ? 4.349 -5.990 -14.879 1.00 78.88 72 GLY A O 1
ATOM 534 N N . ALA A 1 73 ? 4.444 -3.758 -15.145 1.00 86.69 73 ALA A N 1
ATOM 535 C CA . ALA A 1 73 ? 5.320 -3.523 -14.001 1.00 86.69 73 ALA A CA 1
ATOM 536 C C . ALA A 1 73 ? 4.605 -3.834 -12.679 1.00 86.69 73 ALA A C 1
ATOM 538 O O . ALA A 1 73 ? 3.402 -3.624 -12.550 1.00 86.69 73 ALA A O 1
ATOM 539 N N . LEU A 1 74 ? 5.347 -4.313 -11.689 1.00 90.31 74 LEU A N 1
ATOM 540 C CA . LEU A 1 74 ? 4.873 -4.477 -10.324 1.00 90.31 74 LEU A CA 1
ATOM 541 C C . LEU A 1 74 ? 4.959 -3.139 -9.597 1.00 90.31 74 LEU A C 1
ATOM 543 O O . LEU A 1 74 ? 6.023 -2.516 -9.532 1.00 90.31 74 LEU A O 1
ATOM 547 N N . VAL A 1 75 ? 3.839 -2.710 -9.023 1.00 94.06 75 VAL A N 1
ATOM 548 C CA . VAL A 1 75 ? 3.748 -1.475 -8.245 1.00 94.06 75 VAL A CA 1
ATOM 549 C C . VAL A 1 75 ? 3.223 -1.766 -6.844 1.00 94.06 75 VAL A C 1
ATOM 551 O O . VAL A 1 75 ? 2.279 -2.538 -6.669 1.00 94.06 75 VAL A O 1
ATOM 554 N N . ILE A 1 76 ? 3.822 -1.121 -5.842 1.00 96.06 76 ILE A N 1
ATOM 555 C CA . ILE A 1 76 ? 3.256 -1.048 -4.495 1.00 96.06 76 ILE A CA 1
ATOM 556 C C . ILE A 1 76 ? 2.231 0.077 -4.490 1.00 96.06 76 ILE A C 1
ATOM 558 O O . ILE A 1 76 ? 2.533 1.219 -4.848 1.00 96.06 76 ILE A O 1
ATOM 562 N N . VAL A 1 7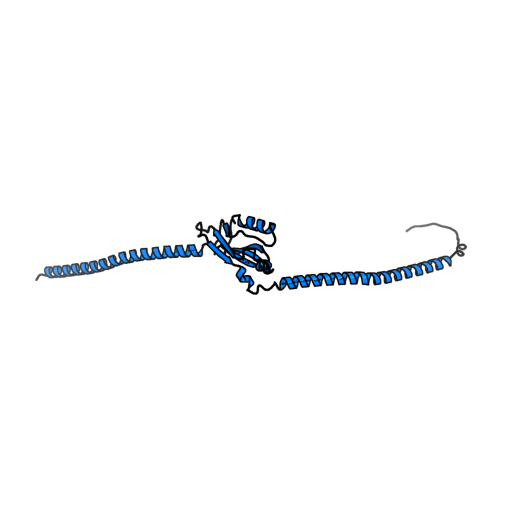7 ? 1.025 -0.243 -4.051 1.00 96.69 77 VAL A N 1
ATOM 563 C CA . VAL A 1 77 ? -0.107 0.663 -3.994 1.00 96.69 77 VAL A CA 1
ATOM 564 C C . VAL A 1 77 ? -0.492 0.900 -2.550 1.00 96.69 77 VAL A C 1
ATOM 566 O O . VAL A 1 77 ? -0.831 -0.030 -1.830 1.00 96.69 77 VAL A O 1
ATOM 569 N N . VAL A 1 78 ? -0.467 2.166 -2.146 1.00 97.31 78 VAL A N 1
ATOM 570 C CA . VAL A 1 78 ? -0.959 2.625 -0.847 1.00 97.31 78 VAL A CA 1
ATOM 571 C C . VAL A 1 78 ? -2.251 3.396 -1.085 1.00 97.31 78 VAL A C 1
ATOM 573 O O . VAL A 1 78 ? -2.234 4.461 -1.712 1.00 97.31 78 VAL A O 1
ATOM 576 N N . GLU A 1 79 ? -3.375 2.878 -0.598 1.00 97.38 79 GLU A N 1
ATOM 577 C CA . GLU A 1 79 ? -4.692 3.494 -0.775 1.00 97.38 79 GLU A CA 1
ATOM 578 C C . GLU A 1 79 ? -5.436 3.602 0.555 1.00 97.38 79 GLU A C 1
ATOM 580 O O . GLU A 1 79 ? -5.528 2.642 1.313 1.00 97.38 79 GLU A O 1
ATOM 585 N N . ASN A 1 80 ? -6.024 4.770 0.820 1.00 96.56 80 ASN A N 1
ATOM 586 C CA . ASN A 1 80 ? -7.020 4.897 1.880 1.00 96.56 80 ASN A CA 1
ATOM 587 C C . ASN A 1 80 ? -8.405 4.546 1.324 1.00 96.56 80 ASN A C 1
ATOM 589 O O . ASN A 1 80 ? -9.024 5.368 0.646 1.00 96.56 80 ASN A O 1
ATOM 593 N N . ILE A 1 81 ? -8.891 3.343 1.611 1.00 94.75 81 ILE A N 1
ATOM 594 C CA . ILE A 1 81 ? -10.236 2.894 1.226 1.00 94.75 81 ILE A CA 1
ATOM 595 C C . ILE A 1 81 ? -11.301 3.256 2.273 1.00 94.75 81 ILE A C 1
ATOM 597 O O . ILE A 1 81 ? -12.491 3.065 2.021 1.00 94.75 81 ILE A O 1
ATOM 601 N N . GLY A 1 82 ? -10.888 3.801 3.421 1.00 91.56 82 GLY A N 1
ATOM 602 C CA . GLY A 1 82 ? -11.784 4.316 4.454 1.00 91.56 82 GLY A CA 1
ATOM 603 C C . GLY A 1 82 ? -12.537 5.580 4.027 1.00 91.56 82 GLY A C 1
ATOM 604 O O . GLY A 1 82 ? -12.244 6.217 3.011 1.00 91.56 82 GLY A O 1
ATOM 605 N N . SER A 1 83 ? -13.530 5.962 4.830 1.00 90.62 83 SER A N 1
ATOM 606 C CA . SER A 1 83 ? -14.418 7.103 4.563 1.00 90.62 83 SER A CA 1
ATOM 607 C C . SER A 1 83 ? -13.835 8.452 5.011 1.00 90.62 83 SER A C 1
ATOM 609 O O . SER A 1 83 ? -14.332 9.508 4.610 1.00 90.62 83 SER A O 1
ATOM 611 N N . THR A 1 84 ? -12.764 8.443 5.810 1.00 93.50 84 THR A N 1
ATOM 612 C CA . THR A 1 84 ? -12.163 9.643 6.410 1.00 93.50 84 THR A CA 1
ATOM 613 C C . THR A 1 84 ? -10.668 9.776 6.114 1.00 93.50 84 THR A C 1
ATOM 615 O O . THR A 1 84 ? -10.037 8.897 5.535 1.00 93.50 84 THR A O 1
ATOM 618 N N . ILE A 1 85 ? -10.092 10.938 6.432 1.00 95.12 85 ILE A N 1
ATOM 619 C CA . ILE A 1 85 ? -8.677 11.236 6.175 1.00 95.12 85 ILE A CA 1
ATOM 620 C C . ILE A 1 85 ? -7.803 10.470 7.171 1.00 95.12 85 ILE A C 1
ATOM 622 O O . ILE A 1 85 ? -7.933 10.683 8.375 1.00 95.12 85 ILE A O 1
ATOM 626 N N . ALA A 1 86 ? -6.851 9.689 6.661 1.00 96.81 86 ALA A N 1
ATOM 627 C CA . ALA A 1 86 ? -5.774 9.117 7.460 1.00 96.81 86 ALA A CA 1
ATOM 628 C C . ALA A 1 86 ? -4.669 10.162 7.654 1.00 96.81 86 ALA A C 1
ATOM 630 O O . ALA A 1 86 ? -4.243 10.805 6.690 1.00 96.81 86 ALA A O 1
ATOM 631 N N . ARG A 1 87 ? -4.197 10.356 8.882 1.00 96.81 87 ARG A N 1
ATOM 632 C CA . ARG A 1 87 ? -3.110 11.284 9.225 1.00 96.81 87 ARG A CA 1
ATOM 633 C C . ARG A 1 87 ? -1.902 10.517 9.724 1.00 96.81 87 ARG A C 1
ATOM 635 O O . ARG A 1 87 ? -2.047 9.422 10.256 1.00 96.81 87 ARG A O 1
ATOM 642 N N . ASN A 1 88 ? -0.724 11.114 9.554 1.00 97.06 88 ASN A N 1
ATOM 643 C CA . ASN A 1 88 ? 0.530 10.582 10.086 1.00 97.06 88 ASN A CA 1
ATOM 644 C C . ASN A 1 88 ? 0.761 9.101 9.726 1.00 97.06 88 ASN A C 1
ATOM 646 O O . ASN A 1 88 ? 1.191 8.312 10.563 1.00 97.06 88 ASN A O 1
ATOM 650 N N . VAL A 1 89 ? 0.465 8.728 8.478 1.00 97.12 89 VAL A N 1
ATOM 651 C CA . VAL A 1 89 ? 0.540 7.334 8.030 1.00 97.12 89 VAL A CA 1
ATOM 652 C C . VAL A 1 89 ? 2.003 6.900 7.988 1.00 97.12 89 VAL A C 1
ATOM 654 O O . VAL A 1 89 ? 2.819 7.514 7.294 1.00 97.12 89 VAL A O 1
ATOM 657 N N . ARG A 1 90 ? 2.329 5.835 8.715 1.00 97.31 90 ARG A N 1
ATOM 658 C CA . ARG A 1 90 ? 3.629 5.163 8.703 1.00 97.31 90 ARG A CA 1
ATOM 659 C C . ARG A 1 90 ? 3.432 3.727 8.245 1.00 97.31 90 ARG A C 1
ATOM 661 O O . ARG A 1 90 ? 2.488 3.073 8.676 1.00 97.31 90 ARG A O 1
ATOM 668 N N . ILE A 1 91 ? 4.319 3.269 7.374 1.00 97.31 91 ILE A N 1
ATOM 669 C CA . ILE A 1 91 ? 4.265 1.929 6.800 1.00 97.31 91 ILE A CA 1
ATOM 670 C C . ILE A 1 91 ? 5.613 1.274 7.061 1.00 97.31 91 ILE A C 1
ATOM 672 O O . ILE A 1 91 ? 6.645 1.782 6.627 1.00 97.31 91 ILE A O 1
ATOM 676 N N . GLU A 1 92 ? 5.589 0.171 7.790 1.00 96.94 92 GLU A N 1
ATOM 677 C CA . GLU A 1 92 ? 6.730 -0.713 8.002 1.00 96.94 92 GLU A CA 1
ATOM 678 C C . GLU A 1 92 ? 6.558 -1.947 7.115 1.00 96.94 92 GLU A C 1
ATOM 680 O O . GLU A 1 92 ? 5.432 -2.348 6.815 1.00 96.94 92 GLU A O 1
ATOM 685 N N . VAL A 1 93 ? 7.672 -2.502 6.646 1.00 96.88 93 VAL A N 1
ATOM 686 C CA . VAL A 1 93 ? 7.689 -3.618 5.699 1.00 96.88 93 VAL A CA 1
ATOM 687 C C . VAL A 1 93 ? 8.766 -4.618 6.094 1.00 96.88 93 VAL A C 1
ATOM 689 O O . VAL A 1 93 ? 9.899 -4.221 6.379 1.00 96.88 93 VAL A O 1
ATOM 692 N N . ASP A 1 94 ? 8.397 -5.895 6.117 1.00 95.56 94 ASP A N 1
ATOM 693 C CA . ASP A 1 94 ? 9.283 -7.016 6.426 1.00 95.56 94 ASP A CA 1
ATOM 694 C C . ASP A 1 94 ? 9.027 -8.185 5.452 1.00 95.56 94 ASP A C 1
ATOM 696 O O . ASP A 1 94 ? 7.876 -8.604 5.313 1.00 95.56 94 ASP A O 1
ATOM 700 N N . PRO A 1 95 ? 10.042 -8.724 4.752 1.00 94.88 95 PRO A N 1
ATOM 701 C CA . PRO A 1 95 ? 11.436 -8.269 4.714 1.00 94.88 95 PRO A CA 1
ATOM 702 C C . PRO A 1 95 ? 11.588 -6.873 4.074 1.00 94.88 95 PRO A C 1
ATOM 704 O O . PRO A 1 95 ? 10.645 -6.371 3.460 1.00 94.88 95 PRO A O 1
ATOM 707 N N . PRO A 1 96 ? 12.759 -6.215 4.187 1.00 93.69 96 PRO A N 1
ATOM 708 C CA . PRO A 1 96 ? 13.012 -4.949 3.504 1.00 93.69 96 PRO A CA 1
ATOM 709 C C . PRO A 1 96 ? 12.718 -5.032 1.999 1.00 93.69 96 PRO A C 1
ATOM 711 O O . PRO A 1 96 ? 12.973 -6.048 1.350 1.00 93.69 96 PRO A O 1
ATOM 714 N N . LEU A 1 97 ? 12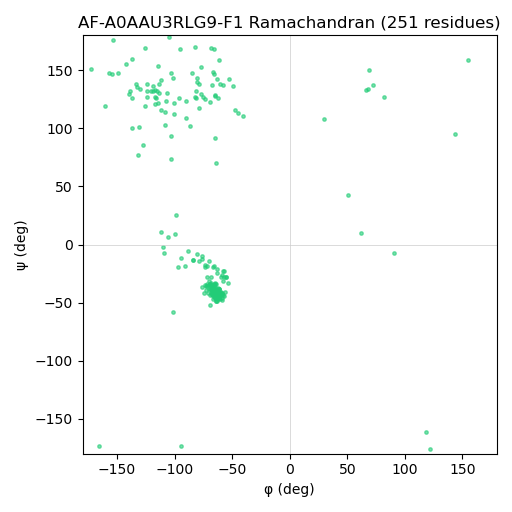.166 -3.953 1.438 1.00 93.38 97 LEU A N 1
ATOM 715 C CA . LEU A 1 97 ? 11.883 -3.881 0.005 1.00 93.38 97 LEU A CA 1
ATOM 716 C C . LEU A 1 97 ? 13.189 -3.918 -0.786 1.00 93.38 97 LEU A C 1
ATOM 718 O O . LEU A 1 97 ? 14.072 -3.100 -0.552 1.00 93.38 97 LEU A O 1
ATOM 722 N N . GLU A 1 98 ? 13.258 -4.818 -1.7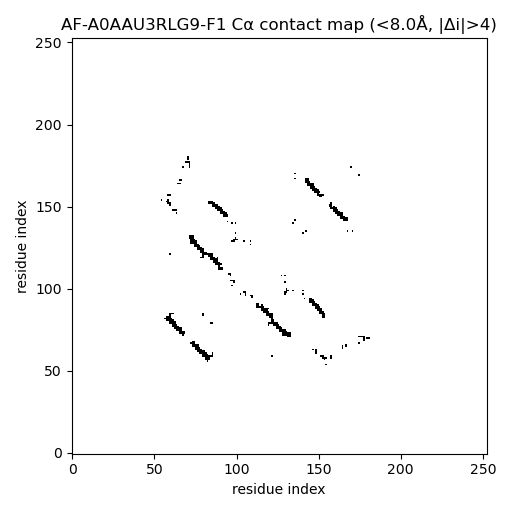62 1.00 92.19 98 GLU A N 1
ATOM 723 C CA . GLU A 1 98 ? 14.398 -4.988 -2.661 1.00 92.19 98 GLU A CA 1
ATOM 724 C C . GLU A 1 98 ? 13.896 -5.090 -4.099 1.00 92.19 98 GLU A C 1
ATOM 726 O O . GLU A 1 98 ? 12.903 -5.777 -4.361 1.00 92.19 98 GLU A O 1
ATOM 731 N N . SER A 1 99 ? 14.586 -4.437 -5.034 1.00 90.38 99 SER A N 1
ATOM 732 C CA . SER A 1 99 ? 14.242 -4.433 -6.458 1.00 90.38 99 SER A CA 1
ATOM 733 C C . SER A 1 99 ? 15.299 -5.140 -7.308 1.00 90.38 99 SER A C 1
ATOM 735 O O . SER A 1 99 ? 16.498 -4.918 -7.141 1.00 90.38 99 SER A O 1
ATOM 737 N N . GLY A 1 100 ? 14.852 -5.938 -8.280 1.00 86.69 100 GLY A N 1
ATOM 738 C CA . GLY A 1 100 ? 15.706 -6.578 -9.281 1.00 86.69 100 GLY A CA 1
ATOM 739 C C . GLY A 1 100 ? 16.309 -5.601 -10.296 1.00 86.69 100 GLY A C 1
ATOM 740 O O . GLY A 1 100 ? 17.265 -5.954 -10.983 1.00 86.69 100 GLY A O 1
ATOM 741 N N . TRP A 1 101 ? 15.805 -4.365 -10.370 1.00 84.25 101 TRP A N 1
ATOM 742 C CA . TRP A 1 101 ? 16.351 -3.298 -11.221 1.00 84.25 101 TRP A CA 1
ATOM 743 C C . TRP A 1 101 ? 17.640 -2.665 -10.675 1.00 84.25 101 TRP A C 1
ATOM 745 O O . TRP A 1 101 ? 18.298 -1.907 -11.389 1.00 84.25 101 TRP A O 1
ATOM 755 N N . GLY A 1 102 ? 18.015 -2.974 -9.430 1.00 86.31 102 GLY A N 1
ATOM 756 C CA . GLY A 1 102 ? 19.263 -2.534 -8.812 1.00 86.31 102 GLY A CA 1
ATOM 757 C C . GLY A 1 102 ? 19.084 -1.720 -7.529 1.00 86.31 102 GLY A C 1
ATOM 758 O O . GLY A 1 102 ? 17.981 -1.528 -7.007 1.00 86.31 102 GLY A O 1
ATOM 759 N N . GLU A 1 103 ? 20.215 -1.242 -7.011 1.00 90.44 103 GLU A N 1
ATOM 760 C CA . GLU A 1 103 ? 20.303 -0.568 -5.710 1.00 90.44 103 GLU A CA 1
ATOM 761 C C . GLU A 1 103 ? 19.609 0.804 -5.705 1.00 90.44 103 GLU A C 1
ATOM 763 O O . GLU A 1 103 ? 18.941 1.138 -4.731 1.00 90.44 103 GLU A O 1
ATOM 768 N N . ASP A 1 104 ? 19.652 1.552 -6.814 1.00 92.81 104 ASP A N 1
ATOM 769 C CA . ASP A 1 104 ? 19.041 2.887 -6.913 1.00 92.81 104 ASP A CA 1
ATOM 770 C C . ASP A 1 104 ? 17.523 2.866 -6.643 1.00 92.81 104 ASP A C 1
ATOM 772 O O . ASP A 1 104 ? 16.997 3.691 -5.888 1.00 92.81 104 ASP A O 1
ATOM 776 N N . LEU A 1 105 ? 16.800 1.908 -7.242 1.00 92.12 105 LEU A N 1
ATOM 777 C CA . LEU A 1 105 ? 15.354 1.762 -7.033 1.00 92.12 105 LEU A CA 1
ATOM 778 C C . LEU A 1 105 ? 15.052 1.267 -5.612 1.00 92.12 105 LEU A C 1
ATOM 780 O O . LEU A 1 105 ? 14.124 1.755 -4.963 1.00 92.12 105 LEU A O 1
ATOM 784 N N . THR A 1 106 ? 15.881 0.356 -5.105 1.00 93.81 106 THR A N 1
ATOM 785 C CA . THR A 1 106 ? 15.801 -0.155 -3.732 1.00 93.81 106 THR A CA 1
ATOM 786 C C . THR A 1 106 ? 15.948 0.976 -2.704 1.00 93.81 106 THR A C 1
ATOM 788 O O . THR A 1 106 ? 15.107 1.123 -1.814 1.00 93.81 106 THR A O 1
ATOM 791 N N . GLU A 1 107 ? 16.945 1.854 -2.859 1.00 94.50 107 GLU A N 1
ATOM 792 C CA . GLU A 1 107 ? 17.155 2.997 -1.963 1.00 94.50 107 GLU A CA 1
ATOM 793 C C . GLU A 1 107 ? 16.009 4.017 -2.062 1.00 94.50 107 GLU A C 1
ATOM 795 O O . GLU A 1 107 ? 15.551 4.562 -1.050 1.00 94.50 107 GLU A O 1
ATOM 800 N N . MET A 1 108 ? 15.498 4.262 -3.273 1.00 94.94 108 MET A N 1
ATOM 801 C CA . MET A 1 108 ? 14.357 5.153 -3.482 1.00 94.94 108 MET A CA 1
ATOM 802 C C . MET A 1 108 ? 13.107 4.652 -2.746 1.00 94.94 108 MET A C 1
ATOM 804 O O . MET A 1 108 ? 12.422 5.452 -2.100 1.00 94.94 108 MET A O 1
ATOM 808 N N . LEU A 1 109 ? 12.826 3.347 -2.802 1.00 95.06 109 LEU A N 1
ATOM 809 C CA . LEU A 1 109 ? 11.729 2.718 -2.064 1.00 95.06 109 LEU A CA 1
ATOM 810 C C . LEU A 1 109 ? 11.945 2.823 -0.552 1.00 95.06 109 LEU A C 1
ATOM 812 O O . LEU A 1 109 ? 11.065 3.316 0.156 1.00 95.06 109 LEU A O 1
ATOM 816 N N . ALA A 1 110 ? 13.131 2.473 -0.053 1.00 94.25 110 ALA A N 1
ATOM 817 C CA . ALA A 1 110 ? 13.460 2.600 1.368 1.00 94.25 110 ALA A CA 1
ATOM 818 C C . ALA A 1 110 ? 13.265 4.042 1.878 1.00 94.25 110 ALA A C 1
ATOM 820 O O . ALA A 1 110 ? 12.689 4.285 2.944 1.00 94.25 110 ALA A O 1
ATOM 821 N N . ARG A 1 111 ? 13.658 5.042 1.082 1.00 94.56 111 ARG A N 1
ATOM 822 C CA . ARG A 1 111 ? 13.431 6.461 1.391 1.00 94.56 111 ARG A CA 1
ATOM 823 C C . ARG A 1 111 ? 11.949 6.845 1.346 1.00 94.56 111 ARG A C 1
ATOM 825 O O . ARG A 1 111 ? 11.494 7.664 2.145 1.00 94.56 111 ARG A O 1
ATOM 832 N N . ALA A 1 112 ? 11.187 6.282 0.412 1.00 93.69 112 ALA A N 1
ATOM 833 C CA . ALA A 1 112 ? 9.768 6.576 0.253 1.00 93.69 112 ALA A CA 1
ATOM 834 C C . ALA A 1 112 ? 8.902 6.012 1.389 1.00 93.69 112 ALA A C 1
ATOM 836 O O . ALA A 1 112 ? 7.896 6.647 1.712 1.00 93.69 112 ALA A O 1
ATOM 837 N N . PHE A 1 113 ? 9.296 4.881 1.983 1.00 94.56 113 PHE A N 1
ATOM 838 C CA . PHE A 1 113 ? 8.576 4.207 3.072 1.00 94.56 113 PHE A CA 1
ATOM 839 C C . PHE A 1 113 ? 9.117 4.539 4.475 1.00 94.56 113 PHE A C 1
ATOM 841 O O . PHE A 1 113 ? 8.379 4.442 5.448 1.00 94.56 113 PHE A O 1
ATOM 848 N N . SER A 1 114 ? 10.352 5.038 4.603 1.00 93.62 114 SER A N 1
ATOM 849 C CA . SER A 1 114 ? 10.884 5.525 5.895 1.00 93.62 114 SER A CA 1
ATOM 850 C C . SER A 1 114 ? 10.269 6.850 6.369 1.00 93.62 114 SER A C 1
ATOM 852 O O . SER A 1 114 ? 10.354 7.194 7.550 1.00 93.62 114 SER A O 1
ATOM 854 N N . ARG A 1 115 ? 9.644 7.617 5.469 1.00 93.75 115 ARG A N 1
ATOM 855 C CA . ARG A 1 115 ? 8.958 8.875 5.805 1.00 93.75 115 ARG A CA 1
ATOM 856 C C . ARG A 1 115 ? 7.527 8.625 6.281 1.00 93.75 115 ARG A C 1
ATOM 858 O O . ARG A 1 115 ? 6.819 7.771 5.761 1.00 93.75 115 ARG A O 1
ATOM 865 N N . THR A 1 116 ? 7.055 9.472 7.190 1.00 95.75 116 THR A N 1
ATOM 866 C CA . THR A 1 116 ? 5.628 9.554 7.518 1.00 95.75 116 THR A CA 1
ATOM 867 C C . THR A 1 116 ? 4.888 10.322 6.419 1.00 95.75 116 THR A C 1
ATOM 869 O O . THR A 1 116 ? 5.276 11.444 6.083 1.00 95.75 116 THR A O 1
ATOM 872 N N . PHE A 1 117 ? 3.793 9.772 5.893 1.00 95.19 117 PHE A N 1
ATOM 873 C CA . PHE A 1 117 ? 2.883 10.511 5.019 1.00 95.19 117 PHE A CA 1
ATOM 874 C C . PHE A 1 117 ? 1.975 11.407 5.879 1.00 95.19 117 PHE A C 1
ATOM 876 O O . PHE A 1 117 ? 1.198 10.890 6.685 1.00 95.19 117 PHE A O 1
ATOM 883 N N . PRO A 1 118 ? 2.023 12.747 5.732 1.00 95.19 118 PRO A N 1
ATOM 884 C CA . PRO A 1 118 ? 1.293 13.644 6.634 1.00 95.19 118 PRO A CA 1
ATOM 885 C C . PRO A 1 118 ? -0.225 13.447 6.592 1.00 95.19 118 PRO A C 1
ATOM 887 O O . PRO A 1 118 ? -0.905 13.551 7.613 1.00 95.19 118 PRO A O 1
ATOM 890 N N . MET A 1 119 ? -0.763 13.171 5.403 1.00 95.44 119 MET A N 1
ATOM 891 C CA . MET A 1 119 ? -2.174 12.862 5.215 1.00 95.44 119 MET A CA 1
ATOM 892 C C . MET A 1 119 ? -2.406 12.006 3.970 1.00 95.44 119 MET A C 1
ATOM 894 O O . MET A 1 119 ? -1.745 12.201 2.948 1.00 95.44 119 MET A O 1
ATOM 898 N N . LEU A 1 120 ? -3.406 11.132 4.040 1.00 96.75 120 LEU A N 1
ATOM 899 C CA . LEU A 1 120 ? -3.922 10.355 2.923 1.00 96.75 120 LEU A CA 1
ATOM 900 C C . LEU A 1 120 ? -5.459 10.481 2.892 1.00 96.75 120 LEU A C 1
ATOM 902 O O . LEU A 1 120 ? -6.150 9.863 3.706 1.00 96.75 120 LEU A O 1
ATOM 906 N N . PRO A 1 121 ? -6.018 11.329 2.007 1.00 96.38 121 PRO A N 1
ATOM 907 C CA . PRO A 1 121 ? -7.465 11.484 1.875 1.00 96.38 121 PRO A CA 1
ATOM 908 C C . PRO A 1 121 ? -8.164 10.184 1.449 1.00 96.38 121 PRO A C 1
ATOM 910 O O . PRO A 1 121 ? -7.516 9.347 0.816 1.00 96.38 121 PRO A O 1
ATOM 913 N N . PRO A 1 122 ? -9.478 10.044 1.704 1.00 96.06 122 PRO A N 1
ATOM 914 C CA . PRO A 1 122 ? -10.272 8.943 1.165 1.00 96.06 122 PRO A CA 1
ATOM 915 C C . PRO A 1 122 ? -10.061 8.787 -0.340 1.00 96.06 122 PRO A C 1
ATOM 917 O O . PRO A 1 122 ? -10.047 9.780 -1.076 1.00 96.06 122 PRO A O 1
ATOM 920 N N . ARG A 1 123 ? -9.908 7.542 -0.797 1.00 94.38 123 ARG A N 1
ATOM 921 C CA . ARG A 1 123 ? -9.712 7.153 -2.204 1.00 94.38 123 ARG A CA 1
ATOM 922 C C . ARG A 1 123 ? -8.447 7.721 -2.850 1.00 94.38 123 ARG A C 1
ATOM 924 O O . ARG A 1 123 ? -8.280 7.626 -4.066 1.00 94.38 123 ARG A O 1
ATOM 931 N N . ARG A 1 124 ? -7.541 8.332 -2.075 1.00 96.31 124 ARG A N 1
ATOM 932 C CA . ARG A 1 124 ? -6.224 8.708 -2.588 1.00 96.31 124 ARG A CA 1
ATOM 933 C C . ARG A 1 124 ? -5.373 7.453 -2.694 1.00 96.31 124 ARG A C 1
ATOM 935 O O . ARG A 1 124 ? -5.172 6.760 -1.703 1.00 96.31 12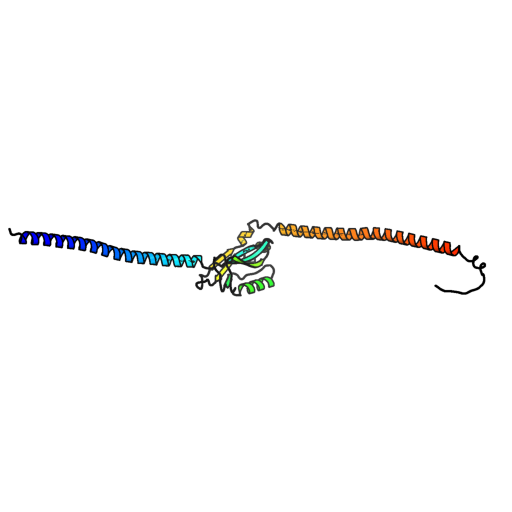4 ARG A O 1
ATOM 942 N N . ARG A 1 125 ? -4.824 7.253 -3.888 1.00 95.25 1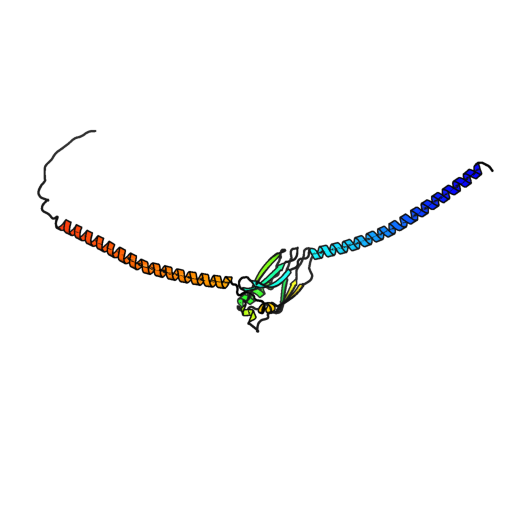25 ARG A N 1
ATOM 943 C CA . ARG A 1 125 ? -3.932 6.158 -4.238 1.00 95.25 125 ARG A CA 1
ATOM 944 C C . ARG A 1 125 ? -2.540 6.699 -4.554 1.00 95.25 125 ARG A C 1
ATOM 946 O O . ARG A 1 125 ? -2.415 7.676 -5.295 1.00 95.25 125 ARG A O 1
ATOM 953 N N . LEU A 1 126 ? -1.519 6.110 -3.943 1.00 95.44 126 LEU A N 1
ATOM 954 C CA . LEU A 1 126 ? -0.107 6.371 -4.214 1.00 95.44 126 LEU A CA 1
ATOM 955 C C . LEU A 1 126 ? 0.505 5.098 -4.784 1.00 95.44 126 LEU A C 1
ATOM 957 O O . LEU A 1 126 ? 0.300 4.025 -4.224 1.00 95.44 126 LEU A O 1
ATOM 961 N N . GLU A 1 127 ? 1.248 5.228 -5.875 1.00 95.75 127 GLU A N 1
ATOM 962 C CA . GLU A 1 127 ? 1.867 4.098 -6.562 1.00 95.75 127 GLU A CA 1
ATOM 963 C C . GLU A 1 127 ? 3.379 4.283 -6.581 1.00 95.75 127 GLU A C 1
ATOM 965 O O . GLU A 1 127 ? 3.885 5.362 -6.906 1.00 95.75 127 GLU A O 1
ATOM 970 N N . PHE A 1 128 ? 4.094 3.228 -6.212 1.00 95.38 128 PHE A N 1
ATOM 971 C CA . PHE A 1 128 ? 5.547 3.179 -6.210 1.00 95.38 128 PHE A CA 1
ATOM 972 C C . PHE A 1 128 ? 5.989 1.997 -7.059 1.00 95.38 128 PHE A C 1
ATOM 974 O O . PHE A 1 128 ? 5.537 0.876 -6.840 1.00 95.38 128 PHE A O 1
ATOM 981 N N . LEU A 1 129 ? 6.871 2.245 -8.025 1.00 93.94 129 LEU A N 1
ATOM 982 C CA . LEU A 1 129 ? 7.456 1.181 -8.832 1.00 93.94 129 LEU A CA 1
ATOM 983 C C . LEU A 1 129 ? 8.263 0.238 -7.934 1.00 93.94 129 LEU A C 1
ATOM 985 O O . LEU A 1 129 ? 9.144 0.703 -7.214 1.00 93.94 129 LEU A O 1
ATOM 989 N N . LEU A 1 130 ? 7.965 -1.059 -7.995 1.00 92.88 130 LEU A N 1
ATOM 990 C CA . LEU A 1 130 ? 8.707 -2.101 -7.289 1.00 92.88 130 LEU A CA 1
ATOM 991 C C . LEU A 1 130 ? 9.666 -2.825 -8.234 1.00 92.88 130 LEU A C 1
ATOM 993 O O . LEU A 1 130 ? 10.870 -2.860 -7.980 1.00 92.88 130 LEU A O 1
ATOM 997 N N . ASP A 1 131 ? 9.134 -3.416 -9.305 1.00 90.94 131 ASP A N 1
ATOM 998 C CA . ASP A 1 131 ? 9.905 -4.269 -10.219 1.00 90.94 131 ASP A CA 1
ATOM 999 C C . ASP A 1 131 ? 9.149 -4.537 -11.537 1.00 90.94 131 ASP A C 1
ATOM 1001 O O . ASP A 1 131 ? 8.073 -3.985 -11.767 1.00 90.94 131 ASP A O 1
ATOM 1005 N N . GLU A 1 132 ? 9.678 -5.412 -12.393 1.00 85.62 132 GLU A N 1
ATOM 1006 C CA . GLU A 1 132 ? 8.991 -5.959 -13.575 1.00 85.62 132 GLU A CA 1
ATOM 1007 C C . GLU A 1 132 ? 8.515 -7.415 -13.377 1.00 85.62 132 GLU A C 1
ATOM 1009 O O . GLU A 1 132 ? 8.726 -8.038 -12.336 1.00 85.62 132 GLU A O 1
ATOM 1014 N N . GLN A 1 133 ? 7.845 -7.983 -14.388 1.00 78.81 133 GLN A N 1
ATOM 1015 C CA . GLN A 1 133 ? 7.307 -9.352 -14.351 1.00 78.81 133 GLN A CA 1
ATOM 1016 C C . GLN A 1 133 ? 8.402 -10.419 -14.227 1.00 78.81 133 GLN A C 1
ATOM 1018 O O . GLN A 1 133 ? 8.157 -11.520 -13.735 1.00 78.81 133 GLN A O 1
ATOM 1023 N N . GLU A 1 134 ? 9.622 -10.110 -14.654 1.00 80.06 134 GLU A N 1
ATOM 1024 C CA . GLU A 1 134 ? 10.803 -10.957 -14.519 1.00 80.06 134 GLU A CA 1
ATOM 1025 C C . GLU A 1 134 ? 11.095 -11.293 -13.049 1.00 80.06 134 GLU A C 1
ATOM 1027 O O . GLU A 1 134 ? 11.664 -12.350 -12.768 1.00 80.06 134 GLU A O 1
ATOM 1032 N N . ARG A 1 135 ? 10.613 -10.471 -12.103 1.00 83.69 135 ARG A N 1
ATOM 1033 C CA . ARG A 1 135 ? 10.676 -10.731 -10.660 1.00 83.69 135 ARG A CA 1
ATOM 1034 C C . ARG A 1 135 ? 10.096 -12.090 -10.271 1.00 83.69 135 ARG A C 1
ATOM 1036 O O . ARG A 1 135 ? 10.628 -12.730 -9.374 1.00 83.69 135 ARG A O 1
ATOM 1043 N N . PHE A 1 136 ? 9.074 -12.581 -10.975 1.00 81.50 136 PHE A N 1
ATOM 1044 C CA . PHE A 1 136 ? 8.487 -13.902 -10.712 1.00 81.50 136 PHE A CA 1
ATOM 1045 C C . PHE A 1 136 ? 9.424 -15.076 -11.021 1.00 81.50 136 PHE A C 1
ATOM 1047 O O . PHE A 1 136 ? 9.185 -16.190 -10.563 1.00 81.50 136 PHE A O 1
ATOM 1054 N N . GLN A 1 137 ? 10.462 -14.853 -11.827 1.00 79.69 137 GLN A N 1
ATOM 1055 C CA . GLN A 1 137 ? 11.444 -15.875 -12.194 1.00 79.69 137 GLN A CA 1
ATOM 1056 C C . GLN A 1 137 ? 12.676 -15.844 -11.282 1.00 79.69 137 GLN A C 1
ATOM 1058 O O . GLN A 1 137 ? 13.488 -16.766 -11.330 1.00 79.69 137 GLN A O 1
ATOM 1063 N N . ASN A 1 138 ? 12.823 -14.796 -10.468 1.00 79.31 138 ASN A N 1
ATOM 1064 C CA . ASN A 1 138 ? 13.952 -14.628 -9.570 1.00 79.31 138 ASN A CA 1
ATOM 1065 C C . ASN A 1 138 ? 13.651 -15.272 -8.208 1.00 79.31 138 ASN A C 1
ATOM 1067 O O . ASN A 1 138 ? 12.841 -14.763 -7.440 1.00 79.31 138 ASN A O 1
ATOM 1071 N N . THR A 1 139 ? 14.317 -16.387 -7.907 1.00 73.81 139 THR A N 1
ATOM 1072 C CA . THR A 1 139 ? 14.156 -17.119 -6.639 1.00 73.81 139 THR A CA 1
ATOM 1073 C C . THR A 1 139 ? 14.895 -16.502 -5.458 1.00 73.81 139 THR A C 1
ATOM 1075 O O . THR A 1 139 ? 14.631 -16.893 -4.324 1.00 73.81 139 THR A O 1
ATOM 1078 N N . ASP A 1 140 ? 15.815 -15.570 -5.704 1.00 86.56 140 ASP A N 1
ATOM 1079 C CA . ASP A 1 140 ? 16.658 -14.993 -4.652 1.00 86.56 140 ASP A CA 1
ATOM 1080 C C . ASP A 1 140 ? 15.966 -13.837 -3.924 1.00 86.56 140 ASP A C 1
ATOM 1082 O O . ASP A 1 140 ? 16.419 -13.410 -2.864 1.00 86.56 140 ASP A O 1
ATOM 1086 N N . LEU A 1 141 ? 14.859 -13.337 -4.477 1.00 89.56 141 LEU A N 1
ATOM 1087 C CA . LEU A 1 141 ? 14.154 -12.181 -3.954 1.00 89.56 141 LEU A CA 1
ATOM 1088 C C . LEU A 1 141 ? 12.779 -12.561 -3.376 1.00 89.56 141 LEU A C 1
ATOM 1090 O O . LEU A 1 141 ? 12.068 -13.373 -3.973 1.00 89.56 141 LEU A O 1
ATOM 1094 N N . PRO A 1 142 ? 12.344 -11.946 -2.258 1.00 91.19 142 PRO A N 1
ATOM 1095 C CA . PRO A 1 142 ? 11.047 -12.249 -1.662 1.00 91.19 142 PRO A CA 1
ATOM 1096 C C . PRO A 1 142 ? 9.878 -11.899 -2.594 1.00 91.19 142 PRO A C 1
ATOM 1098 O O . PRO A 1 142 ? 9.895 -10.869 -3.281 1.00 91.19 142 PRO A O 1
ATOM 1101 N N . THR A 1 143 ? 8.845 -12.746 -2.571 1.00 90.50 143 THR A N 1
ATOM 1102 C CA . THR A 1 143 ? 7.544 -12.525 -3.235 1.00 90.50 143 THR A CA 1
ATOM 1103 C C . THR A 1 143 ? 6.405 -12.252 -2.253 1.00 90.50 143 THR A C 1
ATOM 1105 O O . THR A 1 143 ? 5.295 -11.927 -2.672 1.00 90.50 143 THR A O 1
ATOM 1108 N N . ALA A 1 144 ? 6.678 -12.387 -0.954 1.00 93.12 144 ALA A N 1
ATOM 1109 C CA . ALA A 1 144 ? 5.741 -12.129 0.125 1.00 93.12 144 ALA A CA 1
ATOM 1110 C C . ALA A 1 144 ? 6.333 -11.102 1.092 1.00 93.12 144 ALA A C 1
ATOM 1112 O O . ALA A 1 144 ? 7.486 -11.233 1.504 1.00 93.12 144 ALA A O 1
ATOM 1113 N N . TYR A 1 145 ? 5.529 -10.100 1.437 1.00 95.62 145 TYR A N 1
ATOM 1114 C CA . TYR A 1 145 ? 5.894 -9.014 2.338 1.00 95.62 145 TYR A CA 1
ATOM 1115 C C . TYR A 1 145 ? 4.799 -8.804 3.376 1.00 95.62 145 TYR A C 1
ATOM 1117 O O . TYR A 1 145 ? 3.617 -8.758 3.041 1.00 95.62 145 TYR A O 1
ATOM 1125 N N . THR A 1 146 ? 5.192 -8.638 4.629 1.00 97.75 146 THR A N 1
ATOM 1126 C CA . THR A 1 146 ? 4.320 -8.196 5.712 1.00 97.75 146 THR A CA 1
ATOM 1127 C C . THR A 1 146 ? 4.380 -6.681 5.788 1.00 97.75 146 THR A C 1
ATOM 1129 O O . THR A 1 146 ? 5.458 -6.106 5.939 1.00 97.75 146 THR A O 1
ATOM 1132 N N . PHE A 1 147 ? 3.225 -6.031 5.687 1.00 97.31 147 PHE A N 1
ATOM 1133 C CA . PHE A 1 147 ? 3.093 -4.593 5.872 1.00 97.31 147 PHE A CA 1
ATOM 1134 C C . PHE A 1 147 ? 2.413 -4.305 7.202 1.00 97.31 147 PHE A C 1
ATOM 1136 O O . PHE A 1 147 ? 1.340 -4.837 7.474 1.00 97.31 147 PHE A O 1
ATOM 1143 N N . THR A 1 148 ? 3.006 -3.413 7.993 1.00 97.69 148 THR A N 1
ATOM 1144 C CA . THR A 1 148 ? 2.392 -2.864 9.205 1.00 97.69 148 THR A CA 1
ATOM 1145 C C . THR A 1 148 ? 2.095 -1.388 8.985 1.00 97.69 148 THR A C 1
ATOM 1147 O O . THR A 1 148 ? 3.001 -0.572 8.798 1.00 97.69 148 THR A O 1
ATOM 1150 N N . VAL A 1 149 ? 0.816 -1.031 9.000 1.00 97.12 149 VAL A N 1
ATOM 1151 C CA . VAL A 1 149 ? 0.325 0.322 8.754 1.00 97.12 149 VAL A CA 1
ATOM 1152 C C . VAL A 1 149 ? -0.156 0.931 10.061 1.00 97.12 149 VAL A C 1
ATOM 1154 O O . VAL A 1 149 ? -1.057 0.405 10.710 1.00 97.12 149 VAL A O 1
ATOM 1157 N N . ARG A 1 150 ? 0.416 2.082 10.417 1.00 96.94 150 ARG A N 1
ATOM 1158 C CA . ARG A 1 150 ? -0.001 2.886 11.572 1.00 96.94 150 ARG A CA 1
ATOM 1159 C C . ARG A 1 150 ? -0.501 4.236 11.097 1.00 96.94 150 ARG A C 1
ATOM 1161 O O . ARG A 1 150 ? 0.166 4.883 10.286 1.00 96.94 150 ARG A O 1
ATOM 1168 N N . CYS A 1 151 ? -1.647 4.690 11.593 1.00 96.12 151 CYS A N 1
ATOM 1169 C CA . CYS A 1 151 ? -2.156 6.020 11.268 1.00 96.12 151 CYS A CA 1
ATOM 1170 C C . CYS A 1 151 ? -3.068 6.592 12.360 1.00 96.12 151 CYS A C 1
ATOM 1172 O O . CYS A 1 151 ? -3.364 5.955 13.369 1.00 96.12 151 CYS A O 1
ATOM 1174 N N . GLU A 1 152 ? -3.494 7.835 12.159 1.00 95.19 152 GLU A N 1
ATOM 1175 C CA . GLU A 1 152 ? -4.439 8.537 13.021 1.00 95.19 152 GLU A CA 1
ATOM 1176 C C . GLU A 1 152 ? -5.694 8.912 12.227 1.00 95.19 152 GLU A C 1
ATOM 1178 O O . GLU A 1 152 ? -5.618 9.464 11.124 1.00 95.19 152 GLU A O 1
ATOM 1183 N N . GLY A 1 153 ? -6.857 8.628 12.804 1.00 92.25 153 GLY A N 1
ATOM 1184 C CA . GLY A 1 153 ? -8.162 9.033 12.305 1.00 92.25 153 GLY A CA 1
ATOM 1185 C C . GLY A 1 153 ? -8.667 10.336 12.931 1.00 92.25 153 GLY A C 1
ATOM 1186 O O . GLY A 1 153 ? -7.962 11.004 13.691 1.00 92.25 153 GLY A O 1
ATOM 1187 N N . PRO A 1 154 ? -9.922 10.722 12.644 1.00 88.69 154 PRO A N 1
ATOM 1188 C CA . PRO A 1 154 ? -10.527 11.930 13.211 1.00 88.69 154 PRO A CA 1
ATOM 1189 C C . PRO A 1 154 ? -10.676 11.885 14.742 1.00 88.69 154 PRO A C 1
ATOM 1191 O O . PRO A 1 154 ? -10.781 12.939 15.366 1.00 88.69 154 PRO A O 1
ATOM 1194 N N . TYR A 1 155 ? -10.664 10.691 15.340 1.00 87.19 155 TYR A N 1
ATOM 1195 C CA . TYR A 1 155 ? -10.848 10.472 16.778 1.00 87.19 155 TYR A CA 1
ATOM 1196 C C . TYR A 1 155 ? -9.557 10.101 17.527 1.00 87.19 155 TYR A C 1
ATOM 1198 O O . TYR A 1 155 ? -9.619 9.804 18.718 1.00 87.19 155 TYR A O 1
ATOM 1206 N N . GLY A 1 156 ? -8.398 10.145 16.860 1.00 89.50 156 GLY A N 1
ATOM 1207 C CA . GLY A 1 156 ? -7.102 9.771 17.435 1.00 89.50 156 GLY A CA 1
ATOM 1208 C C . GLY A 1 156 ? -6.447 8.586 16.717 1.00 89.50 156 GLY A C 1
ATOM 1209 O O . GLY A 1 156 ? -6.803 8.304 15.571 1.00 89.50 156 GLY A O 1
ATOM 1210 N N . PRO A 1 157 ? -5.471 7.919 17.357 1.00 91.06 157 PRO A N 1
ATOM 1211 C CA . PRO A 1 157 ? -4.810 6.738 16.802 1.00 91.06 157 PRO A CA 1
ATOM 1212 C C . PRO A 1 157 ? -5.816 5.623 16.505 1.00 91.06 157 PRO A C 1
ATOM 1214 O O . PRO A 1 157 ? -6.702 5.373 17.324 1.00 91.06 157 PRO A O 1
ATOM 1217 N N . VAL A 1 158 ? -5.670 4.975 15.349 1.00 90.81 158 VAL A N 1
ATOM 1218 C CA . VAL A 1 158 ? -6.419 3.752 15.016 1.00 90.81 158 VAL A CA 1
ATOM 1219 C C . VAL A 1 158 ? -5.590 2.515 15.351 1.00 90.81 158 VAL A C 1
ATOM 1221 O O . VAL A 1 158 ? -4.398 2.628 15.637 1.00 90.81 158 VAL A O 1
ATOM 1224 N N . GLU A 1 159 ? -6.223 1.345 15.336 1.00 89.75 159 GLU A N 1
ATOM 1225 C CA . GLU A 1 159 ? -5.527 0.070 15.500 1.00 89.75 159 GLU A CA 1
ATOM 1226 C C . GLU A 1 159 ? -4.494 -0.145 14.382 1.00 89.75 159 GLU A C 1
ATOM 1228 O O . GLU A 1 159 ? -4.745 0.164 13.213 1.00 89.75 159 GLU A O 1
ATOM 1233 N N . ASP A 1 160 ? -3.318 -0.652 14.758 1.00 93.69 160 ASP A N 1
ATOM 1234 C CA . ASP A 1 160 ? -2.262 -0.996 13.810 1.00 93.69 160 ASP A CA 1
ATOM 1235 C C . ASP A 1 160 ? -2.742 -2.145 12.921 1.00 93.69 160 ASP A C 1
ATOM 1237 O O . ASP A 1 160 ? -3.165 -3.194 13.408 1.00 93.69 160 ASP A O 1
ATOM 1241 N N . MET A 1 161 ? -2.646 -1.960 11.608 1.00 93.56 161 MET A N 1
ATOM 1242 C CA . MET A 1 161 ? -3.055 -2.979 10.652 1.00 93.56 161 MET A CA 1
ATOM 1243 C C . MET A 1 161 ? -1.834 -3.726 10.138 1.00 93.56 161 MET A C 1
ATOM 1245 O O . MET A 1 161 ? -0.936 -3.118 9.558 1.00 93.56 161 MET A O 1
ATOM 1249 N N . GLU A 1 162 ? -1.813 -5.039 10.330 1.00 96.25 162 GLU A N 1
ATOM 1250 C CA . GLU A 1 162 ? -0.766 -5.920 9.822 1.00 96.25 162 GLU A CA 1
ATOM 1251 C C . GLU A 1 162 ? -1.359 -6.919 8.830 1.00 96.25 162 GLU A C 1
ATOM 1253 O O . GLU A 1 162 ? -2.329 -7.618 9.136 1.00 96.25 162 GLU A O 1
ATOM 1258 N N . HIS A 1 163 ? -0.782 -6.996 7.632 1.00 94.00 163 HIS A N 1
ATOM 1259 C CA . HIS A 1 163 ? -1.235 -7.933 6.609 1.00 94.00 163 HIS A CA 1
ATOM 1260 C C . HIS A 1 163 ? -0.096 -8.388 5.699 1.00 94.00 163 HIS A C 1
ATOM 1262 O O . HIS A 1 163 ? 0.846 -7.649 5.414 1.00 94.00 163 HIS A O 1
ATOM 1268 N N . VAL A 1 164 ? -0.208 -9.631 5.231 1.00 96.31 164 VAL A N 1
ATOM 1269 C CA . VAL A 1 164 ? 0.760 -10.260 4.328 1.00 96.31 164 VAL A CA 1
ATOM 1270 C C . VAL A 1 164 ? 0.280 -10.109 2.891 1.00 96.31 164 VAL A C 1
ATOM 1272 O O . VAL A 1 164 ? -0.833 -10.509 2.550 1.00 96.31 164 VAL A O 1
ATOM 1275 N N . VAL A 1 165 ? 1.145 -9.566 2.046 1.00 94.94 165 VAL A N 1
ATOM 1276 C CA . VAL A 1 165 ? 0.949 -9.433 0.606 1.00 94.94 165 VAL A CA 1
ATOM 1277 C C . VAL A 1 165 ? 1.880 -10.419 -0.087 1.00 94.94 165 VAL A C 1
ATOM 1279 O O . VAL A 1 165 ? 3.081 -10.175 -0.189 1.00 94.94 165 VAL A O 1
ATOM 1282 N N . ASP A 1 166 ? 1.325 -11.536 -0.560 1.00 92.12 166 ASP A N 1
ATOM 1283 C CA . ASP A 1 166 ? 2.027 -12.513 -1.399 1.00 92.12 166 ASP A CA 1
ATOM 1284 C C . ASP A 1 166 ? 1.605 -12.355 -2.860 1.00 92.12 166 ASP A C 1
ATOM 1286 O O . ASP A 1 166 ? 0.613 -12.925 -3.333 1.00 92.12 166 ASP A O 1
ATOM 1290 N N . PHE A 1 167 ? 2.389 -11.565 -3.587 1.00 89.25 167 PHE A N 1
ATOM 1291 C CA . PHE A 1 167 ? 2.163 -11.333 -5.007 1.00 89.25 167 PHE A CA 1
ATOM 1292 C C . PHE A 1 167 ? 2.715 -12.477 -5.867 1.00 89.25 167 PHE A C 1
ATOM 1294 O O . PHE A 1 167 ? 2.404 -12.534 -7.054 1.00 89.25 167 PHE A O 1
ATOM 1301 N N . GLY A 1 168 ? 3.465 -13.432 -5.298 1.00 85.69 168 GLY A N 1
ATOM 1302 C CA . GLY A 1 168 ? 3.907 -14.643 -5.998 1.00 85.69 168 GLY A CA 1
ATOM 1303 C C . GLY A 1 168 ? 2.735 -15.473 -6.530 1.00 85.69 168 GLY A C 1
ATOM 1304 O O . GLY A 1 168 ? 2.844 -16.122 -7.572 1.00 85.69 168 GLY A O 1
ATOM 1305 N N . THR A 1 169 ? 1.570 -15.361 -5.887 1.00 82.06 169 THR A N 1
ATOM 1306 C CA . THR A 1 169 ? 0.299 -15.925 -6.365 1.00 82.06 169 THR A CA 1
ATOM 1307 C C . THR A 1 169 ? -0.076 -15.456 -7.775 1.00 82.06 169 THR A C 1
ATOM 1309 O O . THR A 1 169 ? -0.696 -16.213 -8.531 1.00 82.06 169 THR A O 1
ATOM 1312 N N . TYR A 1 170 ? 0.362 -14.262 -8.187 1.00 77.88 170 TYR A N 1
ATOM 1313 C CA . TYR A 1 170 ? 0.073 -13.749 -9.517 1.00 77.88 170 TYR A CA 1
ATOM 1314 C C . TYR A 1 170 ? 0.870 -14.419 -10.636 1.00 77.88 170 TYR A C 1
ATOM 1316 O O . TYR A 1 170 ? 0.433 -14.367 -11.786 1.00 77.88 170 TYR A O 1
ATOM 1324 N N . ALA A 1 171 ? 1.987 -15.088 -10.331 1.00 74.50 171 ALA A N 1
ATOM 1325 C CA . ALA A 1 171 ? 2.824 -15.749 -11.335 1.00 74.50 171 ALA A CA 1
ATOM 1326 C C . ALA A 1 171 ? 2.051 -16.807 -12.149 1.00 74.50 171 ALA A C 1
ATOM 1328 O O . ALA A 1 171 ? 2.347 -17.035 -13.322 1.00 74.50 171 ALA A O 1
ATOM 1329 N N . GLY A 1 172 ? 1.052 -17.453 -11.530 1.00 64.62 172 GLY A N 1
ATOM 1330 C CA . GLY A 1 172 ? 0.184 -18.444 -12.175 1.00 64.62 172 GLY A CA 1
ATOM 1331 C C . GLY A 1 172 ? -1.088 -17.864 -12.799 1.00 64.62 172 GLY A C 1
ATOM 1332 O O . GLY A 1 172 ? -1.706 -18.507 -13.650 1.00 64.62 172 GLY A O 1
ATOM 1333 N N . THR A 1 173 ? -1.495 -16.656 -12.401 1.00 63.06 173 THR A N 1
ATOM 1334 C CA . THR A 1 173 ? -2.603 -15.955 -13.055 1.00 63.06 173 THR A CA 1
ATOM 1335 C C . THR A 1 173 ? -2.101 -15.335 -14.347 1.00 63.06 173 THR A C 1
ATOM 1337 O O . THR A 1 173 ? -1.002 -14.797 -14.395 1.00 63.06 173 THR A O 1
ATOM 1340 N N . LEU A 1 174 ? -2.893 -15.425 -15.415 1.00 52.78 174 LEU A N 1
ATOM 1341 C CA . LEU A 1 174 ? -2.595 -14.843 -16.723 1.00 52.78 174 LEU A CA 1
ATOM 1342 C C . LEU A 1 174 ? -2.541 -13.304 -16.631 1.00 52.78 174 LEU A C 1
ATOM 1344 O O . LEU A 1 174 ? -3.425 -12.636 -17.167 1.00 52.78 174 LEU A O 1
ATOM 1348 N N . ILE A 1 175 ? -1.525 -12.723 -15.974 1.00 54.81 175 ILE A N 1
ATOM 1349 C CA . ILE A 1 175 ? -1.156 -11.322 -16.159 1.00 54.81 175 ILE A CA 1
ATOM 1350 C C . ILE A 1 175 ? -0.694 -11.253 -17.602 1.00 54.81 175 ILE A C 1
ATOM 1352 O O . ILE A 1 175 ? 0.438 -11.573 -17.965 1.00 54.81 175 ILE A O 1
ATOM 1356 N N . VAL A 1 176 ? -1.667 -10.950 -18.449 1.00 50.84 176 VAL A N 1
ATOM 1357 C CA . VAL A 1 176 ? -1.531 -10.738 -19.871 1.00 50.84 176 VAL A CA 1
ATOM 1358 C C . VAL A 1 176 ? -0.308 -9.851 -20.048 1.00 50.84 176 VAL A C 1
ATOM 1360 O O . VAL A 1 176 ? -0.328 -8.702 -19.611 1.00 50.84 176 VAL A O 1
ATOM 1363 N N . ARG A 1 177 ? 0.765 -10.383 -20.654 1.00 51.22 177 ARG A N 1
ATOM 1364 C CA . ARG A 1 177 ? 1.828 -9.562 -21.249 1.00 51.22 177 ARG A CA 1
ATOM 1365 C C . ARG A 1 177 ? 1.120 -8.410 -21.938 1.00 51.22 177 ARG A C 1
ATOM 1367 O O . ARG A 1 177 ? 0.382 -8.687 -22.886 1.00 51.22 177 ARG A O 1
ATOM 1374 N N . SER A 1 178 ? 1.253 -7.194 -21.407 1.00 52.03 178 SER A N 1
ATOM 1375 C CA . SER A 1 178 ? 0.369 -6.089 -21.769 1.00 52.03 178 SER A CA 1
ATOM 1376 C C . SER A 1 178 ? 0.238 -6.031 -23.295 1.00 52.03 178 SER A C 1
ATOM 1378 O O . SER A 1 178 ? 1.250 -5.841 -23.982 1.00 52.03 178 SER A O 1
ATOM 1380 N N . PRO A 1 179 ? -0.963 -6.258 -23.870 1.00 55.78 179 PRO A N 1
ATOM 1381 C CA . PRO A 1 179 ? -1.136 -6.227 -25.319 1.00 55.78 179 PRO A CA 1
ATOM 1382 C C . PRO A 1 179 ? -0.686 -4.874 -25.875 1.00 55.78 179 PRO A C 1
ATOM 1384 O O . PRO A 1 179 ? -0.221 -4.798 -27.009 1.00 55.78 179 PRO A O 1
ATOM 1387 N N . LEU A 1 180 ? -0.778 -3.831 -25.042 1.00 60.53 180 LEU A N 1
ATOM 1388 C CA . LEU A 1 180 ? -0.397 -2.461 -25.338 1.00 60.53 180 LEU A CA 1
ATOM 1389 C C . LEU A 1 180 ? 1.102 -2.318 -25.585 1.00 60.53 180 LEU A C 1
ATOM 1391 O O . LEU A 1 180 ? 1.453 -1.758 -26.612 1.00 60.53 180 LEU A O 1
ATOM 1395 N N . ARG A 1 181 ? 1.982 -2.913 -24.768 1.00 61.78 181 ARG A N 1
ATOM 1396 C CA . ARG A 1 181 ? 3.435 -2.853 -25.020 1.00 61.78 181 ARG A CA 1
ATOM 1397 C C . ARG A 1 181 ? 3.806 -3.496 -26.358 1.00 61.78 181 ARG A C 1
ATOM 1399 O O . ARG A 1 181 ? 4.600 -2.958 -27.116 1.00 61.78 181 ARG A O 1
ATOM 1406 N N . ARG A 1 182 ? 3.148 -4.603 -26.722 1.00 63.62 182 ARG A N 1
ATOM 1407 C CA . ARG A 1 182 ? 3.337 -5.231 -28.042 1.00 63.62 182 ARG A CA 1
ATOM 1408 C C . ARG A 1 182 ? 2.834 -4.344 -29.185 1.00 63.62 182 ARG A C 1
ATOM 1410 O O . ARG A 1 182 ? 3.411 -4.369 -30.270 1.00 63.62 182 ARG A O 1
ATOM 1417 N N . VAL A 1 183 ? 1.749 -3.604 -28.963 1.00 72.62 183 VAL A N 1
ATOM 1418 C CA . VAL A 1 183 ? 1.230 -2.623 -29.924 1.00 72.62 183 VAL A CA 1
ATOM 1419 C C . VAL A 1 183 ? 2.185 -1.436 -30.041 1.00 72.62 183 VAL A C 1
ATOM 1421 O O . VAL A 1 183 ? 2.486 -1.035 -31.157 1.00 72.62 183 VAL A O 1
ATOM 1424 N N . GLU A 1 184 ? 2.720 -0.925 -28.935 1.00 75.44 184 GLU A N 1
ATOM 1425 C CA . GLU A 1 184 ? 3.707 0.160 -28.899 1.00 75.44 184 GLU A CA 1
ATOM 1426 C C . GLU A 1 184 ? 5.006 -0.228 -29.607 1.00 75.44 184 GLU A C 1
ATOM 1428 O O . GLU A 1 184 ? 5.457 0.508 -30.485 1.00 75.44 184 GLU A O 1
ATOM 1433 N N . ASP A 1 185 ? 5.548 -1.417 -29.326 1.00 79.19 185 ASP A N 1
ATOM 1434 C CA . ASP A 1 185 ? 6.721 -1.957 -30.020 1.00 79.19 185 ASP A CA 1
ATOM 1435 C C . ASP A 1 185 ? 6.468 -2.034 -31.534 1.00 79.19 185 ASP A C 1
ATOM 1437 O O . ASP A 1 185 ? 7.291 -1.605 -32.346 1.00 79.19 185 ASP A O 1
ATOM 1441 N N . LYS A 1 186 ? 5.282 -2.518 -31.932 1.00 85.19 186 LYS A N 1
ATOM 1442 C CA . LYS A 1 186 ? 4.890 -2.608 -33.345 1.00 85.19 186 LYS A CA 1
ATOM 1443 C C . LYS A 1 186 ? 4.690 -1.241 -33.995 1.00 85.19 186 LYS A C 1
ATOM 1445 O O . LYS A 1 186 ? 5.056 -1.075 -35.155 1.00 85.19 186 LYS A O 1
ATOM 1450 N N . LEU A 1 187 ? 4.152 -0.262 -33.274 1.00 88.25 187 LEU A N 1
ATOM 1451 C CA . LEU A 1 187 ? 4.045 1.119 -33.745 1.00 88.25 187 LEU A CA 1
ATOM 1452 C C . LEU A 1 187 ? 5.431 1.760 -33.903 1.00 88.25 187 LEU A C 1
ATOM 1454 O O . LEU A 1 187 ? 5.661 2.481 -34.875 1.00 88.25 187 LEU A O 1
ATOM 1458 N N . GLY A 1 188 ? 6.371 1.453 -33.006 1.00 90.75 188 GLY A N 1
ATOM 1459 C CA . GLY A 1 188 ? 7.768 1.871 -33.108 1.00 90.75 188 GLY A CA 1
ATOM 1460 C C . GLY A 1 188 ? 8.470 1.292 -34.339 1.00 90.75 188 GLY A C 1
ATOM 1461 O O . GLY A 1 188 ? 9.148 2.026 -35.063 1.00 90.75 188 GLY A O 1
ATOM 1462 N N . ASP A 1 189 ? 8.269 0.002 -34.617 1.00 92.75 189 ASP A N 1
ATOM 1463 C CA . ASP A 1 189 ? 8.774 -0.657 -35.829 1.00 92.75 189 ASP A CA 1
ATOM 1464 C C . ASP A 1 189 ? 8.208 -0.002 -37.102 1.00 92.75 189 ASP A C 1
ATOM 1466 O O . ASP A 1 189 ? 8.971 0.362 -38.000 1.00 92.75 189 ASP A O 1
ATOM 1470 N N . ILE A 1 190 ? 6.891 0.247 -37.148 1.00 91.06 190 ILE A N 1
ATOM 1471 C CA . ILE A 1 190 ? 6.233 0.947 -38.266 1.00 91.06 190 ILE A CA 1
ATOM 1472 C C . ILE A 1 190 ? 6.828 2.349 -38.455 1.00 91.06 190 ILE A C 1
ATOM 1474 O O . ILE A 1 190 ? 7.100 2.763 -39.582 1.00 91.06 190 ILE A O 1
ATOM 1478 N N . GLY A 1 191 ? 7.081 3.082 -37.367 1.00 92.12 191 GLY A N 1
ATOM 1479 C CA . GLY A 1 191 ? 7.718 4.399 -37.425 1.00 92.12 191 GLY A CA 1
ATOM 1480 C C . GLY A 1 191 ? 9.108 4.362 -38.071 1.00 92.12 191 GLY A C 1
ATOM 1481 O O . GLY A 1 191 ? 9.425 5.208 -38.911 1.00 92.12 191 GLY A O 1
ATOM 1482 N N . LYS A 1 192 ? 9.926 3.353 -37.742 1.00 94.06 192 LYS A N 1
ATOM 1483 C CA . LYS A 1 192 ? 11.258 3.153 -38.345 1.00 94.06 192 LYS A CA 1
ATOM 1484 C C . LYS A 1 192 ? 11.171 2.789 -39.827 1.00 94.06 192 LYS A C 1
ATOM 1486 O O . LYS A 1 192 ? 11.953 3.305 -40.632 1.00 94.06 192 LYS A O 1
ATOM 1491 N N . GLU A 1 193 ? 10.226 1.932 -40.206 1.00 93.06 193 GLU A N 1
ATOM 1492 C CA . GLU A 1 193 ? 9.997 1.576 -41.610 1.00 93.06 193 GLU A CA 1
ATOM 1493 C C . GLU A 1 193 ? 9.548 2.791 -42.431 1.00 93.06 193 GLU A C 1
ATOM 1495 O O . GLU A 1 193 ? 10.103 3.049 -43.501 1.00 93.06 193 GLU A O 1
ATOM 1500 N N . LEU A 1 194 ? 8.624 3.602 -41.905 1.00 91.38 194 LEU A N 1
ATOM 1501 C CA . LEU A 1 194 ? 8.184 4.842 -42.548 1.00 91.38 194 LEU A CA 1
ATOM 1502 C C . LEU A 1 194 ? 9.326 5.855 -42.695 1.00 91.38 194 LEU A C 1
ATOM 1504 O O . LEU A 1 194 ? 9.461 6.471 -43.753 1.00 91.38 194 LEU A O 1
ATOM 1508 N N . ALA A 1 195 ? 10.189 5.998 -41.686 1.00 91.25 195 ALA A N 1
ATOM 1509 C CA . ALA A 1 195 ? 11.370 6.860 -41.769 1.00 91.25 195 ALA A CA 1
ATOM 1510 C C . ALA A 1 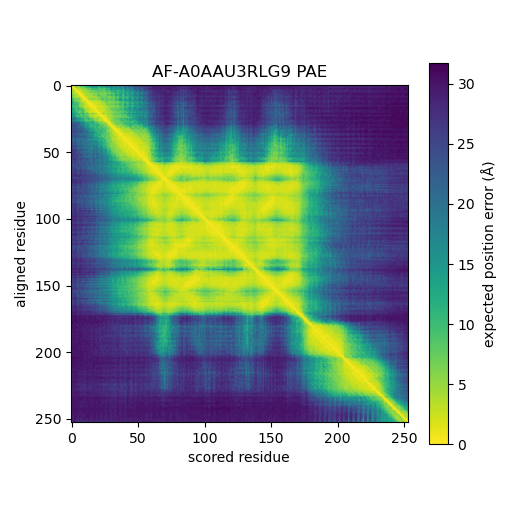195 ? 12.367 6.379 -42.840 1.00 91.25 195 ALA A C 1
ATOM 1512 O O . ALA A 1 195 ? 12.948 7.183 -43.578 1.00 91.25 195 ALA A O 1
ATOM 1513 N N . THR A 1 196 ? 12.531 5.061 -42.967 1.00 92.44 196 THR A N 1
ATOM 1514 C CA . THR A 1 196 ? 13.371 4.441 -44.000 1.00 92.44 196 THR A CA 1
ATOM 1515 C C . THR A 1 196 ? 12.785 4.672 -45.395 1.00 92.44 196 THR A C 1
ATOM 1517 O O . THR A 1 196 ? 13.499 5.057 -46.321 1.00 92.44 196 THR A O 1
ATOM 1520 N N . LEU A 1 197 ? 11.469 4.516 -45.555 1.00 87.56 197 LEU A N 1
ATOM 1521 C CA . LEU A 1 197 ? 10.771 4.812 -46.808 1.00 87.56 197 LEU A CA 1
ATOM 1522 C C . LEU A 1 197 ? 10.865 6.294 -47.187 1.00 87.56 197 LEU A C 1
ATOM 1524 O O . LEU A 1 197 ? 11.120 6.606 -48.349 1.00 87.56 197 LEU A O 1
ATOM 1528 N N . ALA A 1 198 ? 10.727 7.206 -46.222 1.00 87.44 198 ALA A N 1
ATOM 1529 C CA . ALA A 1 198 ? 10.867 8.641 -46.451 1.00 87.44 198 ALA A CA 1
ATOM 1530 C C . ALA A 1 198 ? 12.280 9.005 -46.938 1.00 87.44 198 ALA A C 1
ATOM 1532 O O . ALA A 1 198 ? 12.426 9.708 -47.939 1.00 87.44 198 ALA A O 1
ATOM 1533 N N . THR A 1 199 ? 13.325 8.463 -46.305 1.00 88.00 199 THR A N 1
ATOM 1534 C CA . THR A 1 199 ? 14.718 8.688 -46.734 1.00 88.00 199 THR A CA 1
ATOM 1535 C C . THR A 1 199 ? 15.031 8.059 -48.092 1.00 88.00 199 THR A C 1
ATOM 1537 O O . THR A 1 199 ? 15.787 8.632 -48.881 1.00 88.00 199 THR A O 1
ATOM 1540 N N . LEU A 1 200 ? 14.448 6.901 -48.412 1.00 84.81 200 LEU A N 1
ATOM 1541 C CA . LEU A 1 200 ? 14.550 6.305 -49.747 1.00 84.81 200 LEU A CA 1
ATOM 1542 C C . LEU A 1 200 ? 13.848 7.162 -50.806 1.00 84.81 200 LEU A C 1
ATOM 1544 O O . LEU A 1 200 ? 14.403 7.367 -51.887 1.00 84.81 200 LEU A O 1
ATOM 1548 N N . TYR A 1 201 ? 12.672 7.706 -50.494 1.00 80.56 201 TYR A N 1
ATOM 1549 C CA . TYR A 1 201 ? 11.940 8.603 -51.383 1.00 80.56 201 TYR A CA 1
ATOM 1550 C C . TYR A 1 201 ? 12.691 9.919 -51.612 1.00 80.56 201 TYR A C 1
ATOM 1552 O O . TYR A 1 201 ? 12.796 10.377 -52.749 1.00 80.56 201 TYR A O 1
ATOM 1560 N N . GLU A 1 202 ? 13.287 10.504 -50.574 1.00 77.25 202 GLU A N 1
ATOM 1561 C CA . GLU A 1 202 ? 14.128 11.700 -50.681 1.00 77.25 202 GLU A CA 1
ATOM 1562 C C . GLU A 1 202 ? 15.353 11.447 -51.575 1.00 77.25 202 GLU A C 1
ATOM 1564 O O . GLU A 1 202 ? 15.634 12.212 -52.496 1.00 77.25 202 GLU A O 1
ATOM 1569 N N . LYS A 1 203 ? 16.040 10.312 -51.401 1.00 76.81 203 LYS A N 1
ATOM 1570 C CA . LYS A 1 203 ? 17.181 9.931 -52.252 1.00 76.81 203 LYS A CA 1
ATOM 1571 C C . LYS A 1 203 ? 16.769 9.627 -53.697 1.00 76.81 203 LYS A C 1
ATOM 1573 O O . LYS A 1 203 ? 17.475 10.018 -54.631 1.00 76.81 203 LYS A O 1
ATOM 1578 N N . GLY A 1 204 ? 15.633 8.955 -53.890 1.00 74.94 204 GLY A N 1
ATOM 1579 C CA . GLY A 1 204 ? 15.081 8.625 -55.206 1.00 74.94 204 GLY A CA 1
ATOM 1580 C C . GLY A 1 204 ? 14.629 9.869 -55.969 1.00 74.94 204 GLY A C 1
ATOM 1581 O O . GLY A 1 204 ? 15.021 10.072 -57.121 1.00 74.94 204 GLY A O 1
ATOM 1582 N N . SER A 1 205 ? 13.892 10.759 -55.307 1.00 67.56 205 SER A N 1
ATOM 1583 C CA . SER A 1 205 ? 13.447 12.037 -55.869 1.00 67.56 205 SER A CA 1
ATOM 1584 C C . SER A 1 205 ? 14.606 13.008 -56.093 1.00 67.56 205 SER A C 1
ATOM 1586 O O . SER A 1 205 ? 14.620 13.685 -57.117 1.00 67.56 205 SER A O 1
ATOM 1588 N N . ALA A 1 206 ? 15.653 13.000 -55.260 1.00 66.94 206 ALA A N 1
ATOM 1589 C CA . ALA A 1 206 ? 16.864 13.788 -55.495 1.00 66.94 206 ALA A CA 1
ATOM 1590 C C . ALA A 1 206 ? 17.566 13.427 -56.814 1.00 66.94 206 ALA A C 1
ATOM 1592 O O . ALA A 1 206 ? 18.253 14.266 -57.395 1.00 66.94 206 ALA A O 1
ATOM 1593 N N . SER A 1 207 ? 17.428 12.193 -57.310 1.00 69.19 207 SER A N 1
ATOM 1594 C CA . SER A 1 207 ? 17.955 11.810 -58.629 1.00 69.19 207 SER A CA 1
ATOM 1595 C C . SER A 1 207 ? 17.089 12.340 -59.781 1.00 69.19 207 SER A C 1
ATOM 1597 O O . SER A 1 207 ? 17.622 12.786 -60.798 1.00 69.19 207 SER A O 1
ATOM 1599 N N . ALA A 1 208 ? 15.765 12.369 -59.600 1.00 68.88 208 ALA A N 1
ATOM 1600 C CA . ALA A 1 208 ? 14.823 12.921 -60.570 1.00 68.88 208 ALA A CA 1
ATOM 1601 C C . ALA A 1 208 ? 14.912 14.456 -60.642 1.00 68.88 208 ALA A C 1
ATOM 1603 O O . ALA A 1 208 ? 14.960 15.019 -61.733 1.00 68.88 208 ALA A O 1
ATOM 1604 N N . VAL A 1 209 ? 15.027 15.123 -59.490 1.00 68.19 209 VAL A N 1
ATOM 1605 C CA . VAL A 1 209 ? 15.222 16.576 -59.383 1.00 68.19 209 VAL A CA 1
ATOM 1606 C C . VAL A 1 209 ? 16.570 16.987 -59.978 1.00 68.19 209 VAL A C 1
ATOM 1608 O O . VAL A 1 209 ? 16.621 17.947 -60.741 1.00 68.19 209 VAL A O 1
ATOM 1611 N N . ARG A 1 210 ? 17.651 16.226 -59.729 1.00 70.50 210 ARG A N 1
ATOM 1612 C CA . ARG A 1 210 ? 18.959 16.481 -60.362 1.00 70.50 210 ARG A CA 1
ATOM 1613 C C . ARG A 1 210 ? 18.905 16.361 -61.883 1.00 70.50 210 ARG A C 1
ATOM 1615 O O . ARG A 1 210 ? 19.367 17.268 -62.563 1.00 70.50 210 ARG A O 1
ATOM 1622 N N . LYS A 1 211 ? 18.272 15.313 -62.424 1.00 76.25 211 LYS A N 1
ATOM 1623 C CA . LYS A 1 211 ? 18.103 15.159 -63.881 1.00 76.25 211 LYS A CA 1
ATOM 1624 C C . LYS A 1 211 ? 17.277 16.287 -64.502 1.00 76.25 211 LYS A C 1
ATOM 1626 O O . LYS A 1 211 ? 17.625 16.777 -65.574 1.00 76.25 211 LYS A O 1
ATOM 1631 N N . ALA A 1 212 ? 16.197 16.706 -63.843 1.00 72.56 212 ALA A N 1
ATOM 1632 C CA . ALA A 1 212 ? 15.370 17.815 -64.316 1.00 72.56 212 ALA A CA 1
ATOM 1633 C C . ALA A 1 212 ? 16.149 19.142 -64.322 1.00 72.56 212 ALA A C 1
ATOM 1635 O O . ALA A 1 212 ? 16.067 19.907 -65.286 1.00 72.56 212 ALA A O 1
ATOM 1636 N N . GLU A 1 213 ? 16.952 19.388 -63.286 1.00 74.12 213 GLU A N 1
ATOM 1637 C CA . GLU A 1 213 ? 17.742 20.612 -63.167 1.00 74.12 213 GLU A CA 1
ATOM 1638 C C . GLU A 1 213 ? 18.925 20.643 -64.145 1.00 74.12 213 GLU A C 1
ATOM 1640 O O . GLU A 1 213 ? 19.167 21.666 -64.786 1.00 74.12 213 GLU A O 1
ATOM 1645 N N . GLU A 1 214 ? 19.608 19.515 -64.363 1.00 81.25 214 GLU A N 1
ATOM 1646 C CA . GLU A 1 214 ? 20.639 19.379 -65.402 1.00 81.25 214 GLU A CA 1
ATOM 1647 C C . GLU A 1 214 ? 20.077 19.685 -66.795 1.00 81.25 214 GLU A C 1
ATOM 1649 O O . GLU A 1 214 ? 20.686 20.431 -67.569 1.00 81.25 214 GLU A O 1
ATOM 1654 N N . HIS A 1 215 ? 18.878 19.178 -67.098 1.00 78.19 215 HIS A N 1
ATOM 1655 C CA . HIS A 1 215 ? 18.201 19.449 -68.363 1.00 78.19 215 HIS A CA 1
ATOM 1656 C C . HIS A 1 215 ? 17.855 20.940 -68.516 1.00 78.19 215 HIS A C 1
ATOM 1658 O O . HIS A 1 215 ? 18.065 21.530 -69.580 1.00 78.19 215 HIS A O 1
ATOM 1664 N N . ARG A 1 216 ? 17.404 21.586 -67.433 1.00 80.00 216 ARG A N 1
ATOM 1665 C CA . ARG A 1 216 ? 17.100 23.024 -67.396 1.00 80.00 216 ARG A CA 1
ATOM 1666 C C . ARG A 1 216 ? 18.346 23.883 -67.618 1.00 80.00 216 ARG A C 1
ATOM 1668 O O . ARG A 1 216 ? 18.315 24.820 -68.416 1.00 80.00 216 ARG A O 1
ATOM 1675 N N . VAL A 1 217 ? 19.457 23.547 -66.964 1.00 83.12 217 VAL A N 1
ATOM 1676 C CA . VAL A 1 217 ? 20.744 24.242 -67.132 1.00 83.12 217 VAL A CA 1
ATOM 1677 C C . VAL A 1 217 ? 21.273 24.076 -68.556 1.00 83.12 217 VAL A C 1
ATOM 1679 O O . VAL A 1 217 ? 21.755 25.045 -69.146 1.00 83.12 217 VAL A O 1
ATOM 1682 N N . HIS A 1 218 ? 21.146 22.882 -69.138 1.00 87.19 218 HIS A N 1
ATOM 1683 C CA . HIS A 1 218 ? 21.561 22.627 -70.516 1.00 87.19 218 HIS A CA 1
ATOM 1684 C C . HIS A 1 218 ? 20.754 23.465 -71.522 1.00 87.19 218 HIS A C 1
ATOM 1686 O O . HIS A 1 218 ? 21.333 24.092 -72.410 1.00 87.19 218 HIS A O 1
ATOM 1692 N N . MET A 1 219 ? 19.434 23.562 -71.335 1.00 84.31 219 MET A N 1
ATOM 1693 C CA . MET A 1 219 ? 18.558 24.409 -72.157 1.00 84.31 219 MET A CA 1
ATOM 1694 C C . MET A 1 219 ? 18.927 25.897 -72.062 1.00 84.31 219 MET A C 1
ATOM 1696 O O . MET A 1 219 ? 18.977 26.595 -73.077 1.00 84.31 219 MET A O 1
ATOM 1700 N N . LEU A 1 220 ? 19.244 26.388 -70.860 1.00 84.19 220 LEU A N 1
ATOM 1701 C CA . LEU A 1 220 ? 19.676 27.775 -70.657 1.00 84.19 220 LEU A CA 1
ATOM 1702 C C . LEU A 1 220 ? 21.022 28.067 -71.333 1.00 84.19 220 LEU A C 1
ATOM 1704 O O . LEU A 1 220 ? 21.165 29.112 -71.972 1.00 84.19 220 LEU A O 1
ATOM 1708 N N . ARG A 1 221 ? 21.988 27.143 -71.244 1.00 83.56 221 ARG A N 1
ATOM 1709 C CA . ARG A 1 221 ? 23.290 27.274 -71.921 1.00 83.56 221 ARG A CA 1
ATOM 1710 C C . ARG A 1 221 ? 23.140 27.285 -73.441 1.00 83.56 221 ARG A C 1
ATOM 1712 O O . ARG A 1 221 ? 23.676 28.183 -74.087 1.00 83.56 221 ARG A O 1
ATOM 1719 N N . ALA A 1 222 ? 22.344 26.373 -74.001 1.00 84.56 222 ALA A N 1
ATOM 1720 C CA . ALA A 1 222 ? 22.070 26.331 -75.438 1.00 84.56 222 ALA A CA 1
ATOM 1721 C C . ALA A 1 222 ? 21.410 27.632 -75.941 1.00 84.56 222 ALA A C 1
ATOM 1723 O O . ALA A 1 222 ? 21.806 28.185 -76.969 1.00 84.56 222 ALA A O 1
ATOM 1724 N N . GLY A 1 223 ? 20.456 28.180 -75.180 1.00 84.88 223 GLY A N 1
ATOM 1725 C CA . GLY A 1 223 ? 19.823 29.460 -75.505 1.00 84.88 223 GLY A CA 1
ATOM 1726 C C . GLY A 1 223 ? 20.783 30.656 -75.425 1.00 84.88 223 GLY A C 1
ATOM 1727 O O . GLY A 1 223 ? 20.723 31.559 -76.263 1.00 84.88 223 GLY A O 1
ATOM 1728 N N . GLN A 1 224 ? 21.699 30.675 -74.451 1.00 83.44 224 GLN A N 1
ATOM 1729 C CA . GLN A 1 224 ? 22.720 31.724 -74.337 1.00 83.44 224 GLN A CA 1
ATOM 1730 C C . GLN A 1 224 ? 23.737 31.671 -75.481 1.00 83.44 224 GLN A C 1
ATOM 1732 O O . GLN A 1 224 ? 24.101 32.718 -76.021 1.00 83.44 224 GLN A O 1
ATOM 1737 N N . GLU A 1 225 ? 24.156 30.478 -75.901 1.00 80.56 225 GLU A N 1
ATOM 1738 C CA . GLU A 1 225 ? 25.043 30.313 -77.055 1.00 80.56 225 GLU A CA 1
ATOM 1739 C C . GLU A 1 225 ? 24.389 30.776 -78.357 1.00 80.56 225 GLU A C 1
ATOM 1741 O O . GLU A 1 225 ? 25.035 31.455 -79.157 1.00 80.56 225 GLU A O 1
ATOM 1746 N N . GLN A 1 226 ? 23.097 30.496 -78.552 1.00 79.19 226 GLN A N 1
ATOM 1747 C CA . GLN A 1 226 ? 22.343 31.013 -79.696 1.00 79.19 226 GLN A CA 1
ATOM 1748 C C . GLN A 1 226 ? 22.256 32.543 -79.684 1.00 79.19 226 GLN A C 1
ATOM 1750 O O . GLN A 1 226 ? 22.484 33.173 -80.716 1.00 79.19 226 GLN A O 1
ATOM 1755 N N . ARG A 1 227 ? 22.004 33.164 -78.523 1.00 77.19 227 ARG A N 1
ATOM 1756 C CA . ARG A 1 227 ? 22.012 34.634 -78.391 1.00 77.19 227 ARG A CA 1
ATOM 1757 C C . ARG A 1 227 ? 23.384 35.228 -78.691 1.00 77.19 227 ARG A C 1
ATOM 1759 O O . ARG A 1 227 ? 23.475 36.239 -79.382 1.00 77.19 227 ARG A O 1
ATOM 1766 N N . ARG A 1 228 ? 24.451 34.583 -78.216 1.00 74.19 228 ARG A N 1
ATOM 1767 C CA . ARG A 1 228 ? 25.830 35.021 -78.446 1.00 74.19 228 ARG A CA 1
ATOM 1768 C C . ARG A 1 228 ? 26.244 34.857 -79.912 1.00 74.19 228 ARG A C 1
ATOM 1770 O O . ARG A 1 228 ? 26.884 35.750 -80.454 1.00 74.19 228 ARG A O 1
ATOM 1777 N N . ARG A 1 229 ? 25.828 33.778 -80.587 1.00 71.88 229 ARG A N 1
ATOM 1778 C CA . ARG A 1 229 ? 26.011 33.608 -82.042 1.00 71.88 229 ARG A CA 1
ATOM 1779 C C . ARG A 1 229 ? 25.204 34.628 -82.847 1.00 71.88 229 ARG A C 1
ATOM 1781 O O . ARG A 1 229 ? 25.746 35.211 -83.778 1.00 71.88 229 ARG A O 1
ATOM 1788 N N . GLY A 1 230 ? 23.965 34.908 -82.443 1.00 70.06 230 GLY A N 1
ATOM 1789 C CA . GLY A 1 230 ? 23.138 35.947 -83.060 1.00 70.06 230 GLY A CA 1
ATOM 1790 C C . GLY A 1 230 ? 23.706 37.362 -82.887 1.00 70.06 230 GLY A C 1
ATOM 1791 O O . GLY A 1 230 ? 23.596 38.177 -83.796 1.00 70.06 230 GLY A O 1
ATOM 1792 N N . GLN A 1 231 ? 24.362 37.655 -81.758 1.00 63.47 231 GLN A N 1
ATOM 1793 C CA . GLN A 1 231 ? 25.084 38.918 -81.551 1.00 63.47 231 GLN A CA 1
ATOM 1794 C C . GLN A 1 231 ? 26.401 38.989 -82.332 1.00 63.47 231 GLN A C 1
ATOM 1796 O O . GLN A 1 231 ? 26.738 40.053 -82.830 1.00 63.47 231 GLN A O 1
ATOM 1801 N N . LEU A 1 232 ? 27.126 37.879 -82.502 1.00 58.16 232 LEU A N 1
ATOM 1802 C CA . LEU A 1 232 ? 28.355 37.848 -83.308 1.00 58.16 232 LEU A CA 1
ATOM 1803 C C . LEU A 1 232 ? 28.089 37.959 -84.818 1.00 58.16 232 LEU A C 1
ATOM 1805 O O . LEU A 1 232 ? 28.927 38.494 -85.534 1.00 58.16 232 LEU A O 1
ATOM 1809 N N . GLN A 1 233 ? 26.922 37.518 -85.298 1.00 60.28 233 GLN A N 1
ATOM 1810 C CA . GLN A 1 233 ? 26.454 37.803 -86.664 1.00 60.28 233 GLN A CA 1
ATOM 1811 C C . GLN A 1 233 ? 25.919 39.234 -86.836 1.00 60.28 233 GLN A C 1
ATOM 1813 O O . GLN A 1 233 ? 25.749 39.686 -87.964 1.00 60.28 233 GLN A O 1
ATOM 1818 N N . ARG A 1 234 ? 25.685 39.968 -85.740 1.00 56.16 234 ARG A N 1
ATOM 1819 C CA . ARG A 1 234 ? 25.350 41.399 -85.742 1.00 56.16 234 ARG A CA 1
ATOM 1820 C C . ARG A 1 234 ? 26.567 42.230 -85.330 1.00 56.16 234 ARG A C 1
ATOM 1822 O O . ARG A 1 234 ? 26.627 42.758 -84.225 1.00 56.16 234 ARG A O 1
ATOM 1829 N N . SER A 1 235 ? 27.548 42.349 -86.217 1.00 54.72 235 SER A N 1
ATOM 1830 C CA . SER A 1 235 ? 28.671 43.281 -86.064 1.00 54.72 235 SER A CA 1
ATOM 1831 C C . SER A 1 235 ? 29.272 43.578 -87.443 1.00 54.72 235 SER A C 1
ATOM 1833 O O . SER A 1 235 ? 29.354 42.649 -88.241 1.00 54.72 235 SER A O 1
ATOM 1835 N N . PRO A 1 236 ? 29.813 44.771 -87.734 1.00 52.44 236 PRO A N 1
ATOM 1836 C CA . PRO A 1 236 ? 29.404 46.116 -87.351 1.00 52.44 236 PRO A CA 1
ATOM 1837 C C . PRO A 1 236 ? 29.386 47.018 -88.612 1.00 52.44 236 PRO A C 1
ATOM 1839 O O . PRO A 1 236 ? 30.321 47.786 -88.800 1.00 52.44 236 PRO A O 1
ATOM 1842 N N . ASP A 1 237 ? 28.374 46.924 -89.481 1.00 51.81 237 ASP A N 1
ATOM 1843 C CA . ASP A 1 237 ? 28.320 47.747 -90.716 1.00 51.81 237 ASP A CA 1
ATOM 1844 C C . ASP A 1 237 ? 27.217 48.829 -90.711 1.00 51.81 237 ASP A C 1
ATOM 1846 O O . ASP A 1 237 ? 27.160 49.675 -91.591 1.00 51.81 237 ASP A O 1
ATOM 1850 N N . ASP A 1 238 ? 26.403 48.909 -89.650 1.00 52.19 238 ASP A N 1
ATOM 1851 C CA . ASP A 1 238 ? 25.341 49.927 -89.507 1.00 52.19 238 ASP A CA 1
ATOM 1852 C C . ASP A 1 238 ? 25.750 51.129 -88.621 1.00 52.19 238 ASP A C 1
ATOM 1854 O O . ASP A 1 238 ? 24.909 51.791 -88.018 1.00 52.19 238 ASP A O 1
ATOM 1858 N N . ARG A 1 239 ? 27.054 51.435 -88.495 1.00 50.50 239 ARG A N 1
ATOM 1859 C CA . ARG A 1 239 ? 27.536 52.646 -87.780 1.00 50.50 239 ARG A CA 1
ATOM 1860 C C . ARG A 1 239 ? 27.909 53.825 -88.693 1.00 50.50 239 ARG A C 1
ATOM 1862 O O . ARG A 1 239 ? 28.446 54.812 -88.196 1.00 50.50 239 ARG A O 1
ATOM 1869 N N . GLN A 1 240 ? 27.616 53.770 -89.993 1.00 51.50 240 GLN A N 1
ATOM 1870 C CA . GLN A 1 240 ? 27.807 54.898 -90.918 1.00 51.50 240 GLN A CA 1
ATOM 1871 C C . GLN A 1 240 ? 26.522 55.194 -91.702 1.00 51.50 240 GLN A C 1
ATOM 1873 O O . GLN A 1 240 ? 26.356 54.700 -92.812 1.00 51.50 240 GLN A O 1
ATOM 1878 N N . ARG A 1 241 ? 25.642 55.998 -91.089 1.00 51.94 241 ARG A N 1
ATOM 1879 C CA . ARG A 1 241 ? 24.411 56.677 -91.572 1.00 51.94 241 ARG A CA 1
ATOM 1880 C C . ARG A 1 241 ? 23.455 56.609 -90.376 1.00 51.94 241 ARG A C 1
ATOM 1882 O O . ARG A 1 241 ? 22.963 55.545 -90.051 1.00 51.94 241 ARG A O 1
ATOM 1889 N N . ASP A 1 242 ? 23.353 57.611 -89.515 1.00 50.31 242 ASP A N 1
ATOM 1890 C CA . ASP A 1 242 ? 22.831 58.928 -89.845 1.00 50.31 242 ASP A CA 1
ATOM 1891 C C . ASP A 1 242 ? 23.290 59.971 -88.805 1.00 50.31 242 ASP A C 1
ATOM 1893 O O . ASP A 1 242 ? 22.950 59.887 -87.625 1.00 50.31 242 ASP A O 1
ATOM 1897 N N . GLU A 1 243 ? 24.027 60.992 -89.252 1.00 50.75 243 GLU A N 1
ATOM 1898 C CA . GLU A 1 243 ? 23.799 62.354 -88.754 1.00 50.75 243 GLU A CA 1
ATOM 1899 C C . GLU A 1 243 ? 22.591 62.915 -89.517 1.00 50.75 243 GLU A C 1
ATOM 1901 O O . GLU A 1 243 ? 22.491 62.723 -90.732 1.00 50.75 243 GLU A O 1
ATOM 1906 N N . PRO A 1 244 ? 21.694 63.654 -88.846 1.00 50.38 244 PRO A N 1
ATOM 1907 C CA . PRO A 1 244 ? 21.630 65.070 -89.191 1.00 50.38 244 PRO A CA 1
ATOM 1908 C C . PRO A 1 244 ? 21.443 65.993 -87.976 1.00 50.38 244 PRO A C 1
ATOM 1910 O O . PRO A 1 244 ? 20.545 65.846 -87.154 1.00 50.38 244 PRO A O 1
ATOM 1913 N N . THR A 1 245 ? 22.317 66.998 -87.924 1.00 49.97 245 THR A N 1
ATOM 1914 C CA . THR A 1 245 ? 21.999 68.426 -87.758 1.00 49.97 245 THR A CA 1
ATOM 1915 C C . THR A 1 245 ? 20.737 68.815 -86.965 1.00 49.97 245 THR A C 1
ATOM 1917 O O . THR A 1 245 ? 19.635 68.831 -87.497 1.00 49.97 245 THR A O 1
ATOM 1920 N N . GLY A 1 246 ? 20.962 69.345 -85.760 1.00 47.28 246 GLY A N 1
ATOM 1921 C CA . GLY A 1 246 ? 20.813 70.786 -85.513 1.00 47.28 246 GLY A CA 1
ATOM 1922 C C . GLY A 1 246 ? 19.419 71.385 -85.253 1.00 47.28 246 GLY A C 1
ATOM 1923 O O . GLY A 1 246 ? 18.568 71.404 -86.131 1.00 47.28 246 GLY A O 1
ATOM 1924 N N . ARG A 1 247 ? 19.354 72.109 -84.117 1.00 45.31 247 ARG A N 1
ATOM 1925 C CA . ARG A 1 247 ? 18.454 73.241 -83.772 1.00 45.31 247 ARG A CA 1
ATOM 1926 C C . ARG A 1 247 ? 16.965 72.908 -83.580 1.00 45.31 247 ARG A C 1
ATOM 1928 O O . ARG A 1 247 ? 16.415 72.048 -84.232 1.00 45.31 247 ARG A O 1
ATOM 1935 N N . SER A 1 248 ? 16.196 73.610 -82.758 1.00 47.62 248 SER A N 1
ATOM 1936 C CA . SER A 1 248 ? 16.431 74.564 -81.673 1.00 47.62 248 SER A CA 1
ATOM 1937 C C . SER A 1 248 ? 15.068 74.850 -81.033 1.00 47.62 248 SER A C 1
ATOM 1939 O O . SER A 1 248 ? 14.071 74.916 -81.740 1.00 47.62 248 SER A O 1
ATOM 1941 N N . SER A 1 249 ? 15.092 75.169 -79.739 1.00 45.25 249 SER A N 1
ATOM 1942 C CA . SER A 1 249 ? 14.281 76.206 -79.078 1.00 45.25 249 SER A CA 1
ATOM 1943 C C . SER A 1 249 ? 12.749 76.095 -78.955 1.00 45.25 249 SER A C 1
ATOM 1945 O O . SER A 1 249 ? 12.019 76.059 -79.938 1.00 45.25 249 SER A O 1
ATOM 1947 N N . SER A 1 250 ? 12.327 76.370 -77.711 1.00 46.88 250 SER A N 1
ATOM 1948 C CA . SER A 1 250 ? 11.042 76.936 -77.257 1.00 46.88 250 SER A CA 1
ATOM 1949 C C . SER A 1 250 ? 9.822 76.015 -77.352 1.00 46.88 250 SER A C 1
ATOM 1951 O O . SER A 1 250 ? 9.632 75.336 -78.343 1.00 46.88 250 SER A O 1
ATOM 1953 N N . GLY A 1 251 ? 8.927 75.936 -76.374 1.00 43.72 251 GLY A N 1
ATOM 1954 C CA . GLY A 1 251 ? 8.738 76.698 -75.147 1.00 43.72 251 GLY A CA 1
ATOM 1955 C C . GLY A 1 251 ? 7.262 76.603 -74.739 1.00 43.72 251 GLY A C 1
ATOM 1956 O O . GLY A 1 251 ? 6.413 76.405 -75.598 1.00 43.72 251 GLY A O 1
ATOM 1957 N N . ARG A 1 252 ? 7.007 76.851 -73.447 1.00 46.59 252 ARG A N 1
ATOM 1958 C CA . ARG A 1 252 ? 5.717 77.168 -72.799 1.00 46.59 252 ARG A CA 1
ATOM 1959 C C . ARG A 1 252 ? 4.638 76.081 -72.729 1.00 46.59 252 ARG A C 1
ATOM 1961 O O . ARG A 1 252 ? 4.239 75.508 -73.733 1.00 46.59 252 ARG A O 1
ATOM 1968 N N . GLY A 1 253 ? 4.070 75.981 -71.527 1.00 43.72 253 GLY A N 1
ATOM 1969 C CA . GLY A 1 253 ? 2.785 75.356 -71.234 1.00 43.72 253 GLY A CA 1
ATOM 1970 C C . GLY A 1 253 ? 2.839 74.612 -69.926 1.00 43.72 253 GLY A C 1
ATOM 1971 O O . GLY A 1 253 ? 2.857 73.371 -70.008 1.00 43.72 253 GLY A O 1
#

Radius of gyration: 52.1 Å; Cα contacts (8 Å, |Δi|>4): 256; chains: 1; bounding box: 112×96×154 Å

Solvent-accessible surface area (backbone atoms only — not comparable to full-atom values): 14361 Å² total; per-residue (Å²): 136,60,79,67,60,58,53,54,56,54,52,53,52,52,53,53,50,51,51,53,52,50,56,52,52,50,55,54,52,56,52,48,54,55,52,50,54,50,49,52,53,52,50,49,53,52,47,55,51,50,53,50,53,55,46,64,66,44,36,40,40,70,48,76,46,63,46,71,45,84,81,38,34,31,26,39,36,43,31,19,77,19,77,26,51,26,25,57,34,35,53,48,61,44,65,74,77,77,30,90,88,35,66,70,61,21,54,52,49,53,58,64,43,72,45,65,42,70,65,40,48,49,74,40,71,45,78,42,88,51,42,51,66,66,57,76,75,43,85,91,54,85,49,57,36,36,37,38,36,38,38,26,29,89,91,40,78,53,82,72,44,73,50,77,43,59,49,57,69,50,71,80,47,86,74,63,76,28,68,60,59,60,49,50,54,50,52,52,51,50,51,54,51,51,52,50,51,51,55,50,48,52,57,54,46,51,53,54,52,48,53,54,48,52,51,52,52,50,52,52,50,54,53,48,52,51,52,51,51,57,47,64,74,63,68,85,81,82,85,82,77,79,87,79,83,81,87,78,83,86,80,91,134

Secondary structure (DSSP, 8-state):
--HHHHHHHHHHHHHHHHHHHHHHHHHHHHHHHHHHHHHHHHHHHHHHHHHHHHHHTTS--EEEEEEE-TTS-EEEEEEE-SSS-EEEEEEEEESPP--TT-HHHHHHHHHHHHSPEEEE-TT-EEEEEEE-GGGGG-TTS-SEEEEEEEEEETTEEPPPEEEEEEGGGGGGS-----HHHHHHHHHHHHHHHHHHHHHHHHHHHHHHHHHHHHHHHHHHHHHHHHHHHHHHTS-SSTTS-------------

Foldseek 3Di:
DDPVVVVVVVVVVVVVVVVVVVVVVVVVVVVVVVVVVVVVVVVVVVVVVVVVVVVVLQFWDWDWAWDADLQQFIKIKIATQGPAKWAQKAKDKPPQQDEPVDDVLSVVVVVVRRDTDGIHGHGRMDIRGRYHLCVLVDPVDDQKMWMWIWTATPVGTDDIDIDMHRCNVCNPPCPPNNVVVVVVVVVVVVVVVVVVVVVVVVVVVVVVVVVVVVVVVVVVVVVVVVVVVVVVVCDDDPPPDDDDDDDDDDDDD